Protein AF-0000000068376747 (afdb_homodimer)

Solvent-accessible surface area (backbone atoms only — not comparable to full-atom values): 11509 Å² total; per-residue (Å²): 132,85,73,38,71,58,50,74,47,40,31,58,47,44,66,65,40,41,75,70,62,55,26,35,50,32,41,37,40,37,34,60,17,27,68,68,69,69,47,77,45,40,24,47,62,89,40,79,50,73,76,51,59,49,69,54,72,58,38,82,50,89,95,25,21,33,33,42,33,36,41,48,36,44,41,69,62,53,69,72,37,62,35,35,35,44,39,37,35,45,87,93,45,74,47,78,36,69,33,67,57,83,64,92,118,130,86,73,36,71,60,51,73,48,40,30,59,47,44,67,66,42,40,73,70,62,56,28,37,52,33,40,36,41,37,34,60,18,27,67,68,68,69,46,80,47,39,25,47,60,89,40,80,50,72,75,50,60,48,70,55,74,57,39,81,52,86,95,26,20,33,32,43,33,36,41,48,34,43,40,69,62,54,69,71,37,63,36,35,34,44,40,38,35,45,87,93,45,75,47,79,34,69,31,66,57,83,64,94,118

Foldseek 3Di:
DDWAFWDKDKDWFDPCCVVPVQKTKIKIKTDDTPDQDKDKWKDFPNHTDDPQKDKDRWDDDPPGTMIMMMRMDGSVVVVVGQKMKMWMDDPHDIDIDMDGDPPDD/DDWAFWDKDKDWFDPCCVVPVQKTKIKIKTDDTPDQDKDKWKDFPNHTDDPQKDKDRWDDDPPGTMIMMMRMDGSVVVVVGQKMKMWMDDPHDIDIDMDGDPPDD

Sequence (210 aa):
KTIMSPTVNAYAPPEEEIKTQNKATLVCLLSGFYPRAFNLKWKGGSQDITSGVETTKATKQGDKYVASSYLTLSTSEYQSHDVYTCEVTHGEKTFVKTVQKSGNCKTIMSPTVNAYAPPEEEIKTQNKATLVCLLSGFYPRAFNLKWKGGSQDITSGVETTKATKQGDKYVASSYLTLSTSEYQSHDVYTCEVTHGEKTFVKTVQKSGNC

Nearest PDB structures (foldseek):
  4yo0-assembly2_D  TM=9.630E-01  e=1.328E-12  Rattus norvegicus
  4qci-assembly2_L  TM=9.693E-01  e=2.303E-11  Homo sapiens
  4isv-assembly1_A  TM=9.566E-01  e=1.947E-11  Mus musculus
  3mj8-assembly1_L  TM=9.674E-01  e=3.407E-11  Nothocricetulus migratorius
  6f7t-assembly1_A  TM=9.569E-01  e=4.507E-11  Mus musculus

InterPro domains:
  IPR003006 Immunoglobulin/major histocompatibility complex, conserved site [PS00290] (84-90)
  IPR003597 Immunoglobulin C1-set [PF07654] (8-91)
  IPR003597 Immunoglobulin C1-set [SM00407] (23-96)
  IPR007110 Immunoglobulin-like domain [PS50835] (6-102)
  IPR013783 Immunoglobulin-like fold [G3DSA:2.60.40.10] (3-105)
  IPR036179 Immunoglobulin-like domain superfamily [SSF48726] (6-94)
  IPR050160 Major Histocompatibility Complex/Immunoglobulin [PTHR19944] (5-100)

Organism: Naja naja (NCBI:txid35670)

Radius of gyration: 16.51 Å; Cα contacts (8 Å, |Δi|>4): 471; chains: 2; bounding box: 37×45×47 Å

Secondary structure (DSSP, 8-state):
---BPPEEEEEPPPHHHHHHHSEEEEEEEEEEEBSS--EEEEEETTEEE-TTEEEPPPEEETTEEEEEEEEEEEHHHHHT-SEEEEEEEETTEEEEEEEE-----/---BPPEEEEEPPPHHHHHHHSEEEEEEEEEEEBSS--EEEEEETTEEE-TTEEEPPPEEETTEEEEEEEEEEEHHHHHT-SEEEEEEEETTEEEEEEEE-----

Structure (mmCIF, N/CA/C/O backbone):
data_AF-0000000068376747-model_v1
#
loop_
_entity.id
_entity.type
_entity.pdbx_description
1 polymer 'Ig-like domain-containing protein'
#
loop_
_atom_site.group_PDB
_atom_site.id
_atom_site.type_symbol
_atom_site.label_atom_id
_atom_site.label_alt_id
_atom_site.label_comp_id
_atom_site.label_asym_id
_atom_site.label_entity_id
_atom_site.label_seq_id
_atom_site.pdbx_PDB_ins_code
_atom_site.Cartn_x
_atom_site.Cartn_y
_atom_site.Cartn_z
_atom_site.occupancy
_atom_site.B_iso_or_equiv
_atom_site.auth_seq_id
_atom_site.auth_comp_id
_atom_site.auth_asym_id
_atom_site.auth_atom_id
_atom_site.pdbx_PDB_model_num
ATOM 1 N N . LYS A 1 1 ? -8.344 -28.297 4.902 1 58.38 1 LYS A N 1
ATOM 2 C CA . LYS A 1 1 ? -8.758 -26.922 5.121 1 58.38 1 LYS A CA 1
ATOM 3 C C . LYS A 1 1 ? -8.609 -26.094 3.846 1 58.38 1 LYS A C 1
ATOM 5 O O . LYS A 1 1 ? -7.605 -26.203 3.137 1 58.38 1 LYS A O 1
ATOM 10 N N . THR A 1 2 ? -9.68 -25.562 3.25 1 87.25 2 THR A N 1
ATOM 11 C CA . THR A 1 2 ? -9.797 -24.859 1.972 1 87.25 2 THR A CA 1
ATOM 12 C C . THR A 1 2 ? -8.805 -23.703 1.898 1 87.25 2 THR A C 1
ATOM 14 O O . THR A 1 2 ? -8.773 -22.844 2.789 1 87.25 2 THR A O 1
ATOM 17 N N . ILE A 1 3 ? -7.805 -23.906 1.097 1 93.81 3 ILE A N 1
ATOM 18 C CA . ILE A 1 3 ? -6.773 -22.906 0.857 1 93.81 3 ILE A CA 1
ATOM 19 C C . ILE A 1 3 ? -7.293 -21.859 -0.132 1 93.81 3 ILE A C 1
ATOM 21 O O . ILE A 1 3 ? -7.836 -22.203 -1.182 1 93.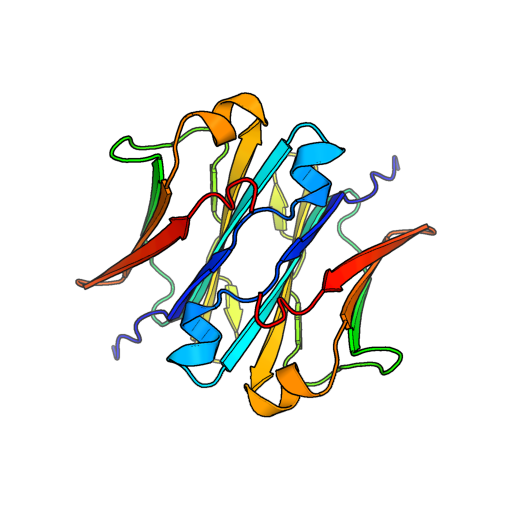81 3 ILE A O 1
ATOM 25 N N . MET A 1 4 ? -7.344 -20.5 0.27 1 97.88 4 MET A N 1
ATOM 26 C CA . MET A 1 4 ? -7.66 -19.391 -0.627 1 97.88 4 MET A CA 1
ATOM 27 C C . MET A 1 4 ? -6.414 -18.578 -0.93 1 97.88 4 MET A C 1
ATOM 29 O O . MET A 1 4 ? -5.828 -17.969 -0.027 1 97.88 4 MET A O 1
ATOM 33 N N . SER A 1 5 ? -6.102 -18.562 -2.238 1 98.06 5 SER A N 1
ATOM 34 C CA . SER A 1 5 ? -4.902 -17.859 -2.682 1 98.06 5 SER A CA 1
ATOM 35 C C . SER A 1 5 ? -5.094 -16.344 -2.621 1 98.06 5 SER A C 1
ATOM 37 O O . SER A 1 5 ? -6.207 -15.844 -2.797 1 98.06 5 SER A O 1
ATOM 39 N N . PRO A 1 6 ? -3.992 -15.609 -2.426 1 98.19 6 PRO A N 1
ATOM 40 C CA . PRO A 1 6 ? -4.109 -14.156 -2.338 1 98.19 6 PRO A CA 1
ATOM 41 C C . PRO A 1 6 ? -4.277 -13.492 -3.703 1 98.19 6 PRO A C 1
ATOM 43 O O . PRO A 1 6 ? -3.762 -13.992 -4.707 1 98.19 6 PRO A O 1
ATOM 46 N N . THR A 1 7 ? -5.039 -12.422 -3.67 1 96.44 7 THR A N 1
ATOM 47 C CA . THR A 1 7 ? -4.855 -11.414 -4.707 1 96.44 7 THR A CA 1
ATOM 48 C C . THR A 1 7 ? -3.646 -10.531 -4.398 1 96.44 7 THR A C 1
ATOM 50 O O . THR A 1 7 ? -3.547 -9.961 -3.311 1 96.44 7 THR A O 1
ATOM 53 N N . VAL A 1 8 ? -2.721 -10.469 -5.383 1 98.12 8 VAL A N 1
ATOM 54 C CA . VAL A 1 8 ? -1.493 -9.711 -5.16 1 98.12 8 VAL A CA 1
ATOM 55 C C . VAL A 1 8 ? -1.473 -8.484 -6.074 1 98.12 8 VAL A C 1
ATOM 57 O O . VAL A 1 8 ? -1.724 -8.594 -7.277 1 98.12 8 VAL A O 1
ATOM 60 N N . ASN A 1 9 ? -1.276 -7.316 -5.496 1 97.75 9 ASN A N 1
ATOM 61 C CA . ASN A 1 9 ? -1.055 -6.086 -6.246 1 97.75 9 ASN A CA 1
ATOM 62 C C . ASN A 1 9 ? 0.217 -5.375 -5.789 1 97.75 9 ASN A C 1
ATOM 64 O O . ASN A 1 9 ? 0.53 -5.355 -4.598 1 97.75 9 ASN A O 1
ATOM 68 N N . ALA A 1 10 ? 0.887 -4.797 -6.727 1 98.25 10 ALA A N 1
ATOM 69 C CA . ALA A 1 10 ? 2.098 -4.031 -6.434 1 98.25 10 ALA A CA 1
ATOM 70 C C . ALA A 1 10 ? 1.965 -2.588 -6.91 1 98.25 10 ALA A C 1
ATOM 72 O O . ALA A 1 10 ? 1.399 -2.328 -7.977 1 98.25 10 ALA A O 1
ATOM 73 N N . TYR A 1 11 ? 2.477 -1.664 -6.164 1 97.62 11 TYR A N 1
ATOM 74 C CA . TYR A 1 11 ? 2.299 -0.235 -6.395 1 97.62 11 TYR A CA 1
ATOM 75 C C . TYR A 1 11 ? 3.645 0.467 -6.531 1 97.62 11 TYR A C 1
ATOM 77 O O . TYR A 1 11 ? 4.543 0.262 -5.711 1 97.62 11 TYR A O 1
ATOM 85 N N . ALA A 1 12 ? 3.668 1.328 -7.531 1 96.81 12 ALA A N 1
ATOM 86 C CA . ALA A 1 12 ? 4.859 2.154 -7.719 1 96.81 12 ALA A CA 1
ATOM 87 C C . ALA A 1 12 ? 4.844 3.357 -6.777 1 96.81 12 ALA A C 1
ATOM 89 O O . ALA A 1 12 ? 3.777 3.852 -6.41 1 96.81 12 ALA A O 1
ATOM 90 N N . PRO A 1 13 ? 6.047 3.777 -6.379 1 96.62 13 PRO A N 1
ATOM 91 C CA . PRO A 1 13 ? 6.066 4.977 -5.539 1 96.62 13 PRO A CA 1
ATOM 92 C C . PRO A 1 13 ? 5.477 6.199 -6.238 1 96.62 13 PRO A C 1
ATOM 94 O O . PRO A 1 13 ? 5.617 6.344 -7.457 1 96.62 13 PRO A O 1
ATOM 97 N N . PRO A 1 14 ? 4.75 6.984 -5.477 1 94.12 14 PRO A N 1
ATOM 98 C CA . PRO A 1 14 ? 4.316 8.242 -6.082 1 94.12 14 PRO A CA 1
ATOM 99 C C . PRO A 1 14 ? 5.484 9.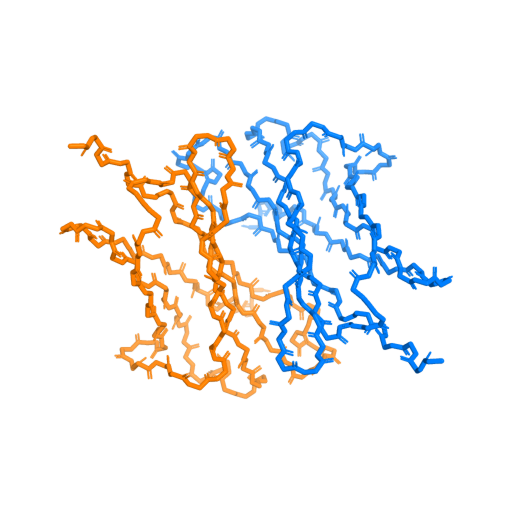109 -6.547 1 94.12 14 PRO A C 1
ATOM 101 O O . PRO A 1 14 ? 6.516 9.18 -5.871 1 94.12 14 PRO A O 1
ATOM 104 N N . GLU A 1 15 ? 5.277 9.742 -7.664 1 91.25 15 GLU A N 1
ATOM 105 C CA . GLU A 1 15 ? 6.328 10.602 -8.219 1 91.25 15 GLU A CA 1
ATOM 106 C C . GLU A 1 15 ? 6.73 11.688 -7.223 1 91.25 15 GLU A C 1
ATOM 108 O O . GLU A 1 15 ? 7.906 12.055 -7.137 1 91.25 15 GLU A O 1
ATOM 113 N N . GLU A 1 16 ? 5.738 12.188 -6.551 1 90.88 16 GLU A N 1
ATOM 114 C CA . GLU A 1 16 ? 5.996 13.258 -5.598 1 90.88 16 GLU A CA 1
ATOM 115 C C . GLU A 1 16 ? 6.984 12.812 -4.52 1 90.88 16 GLU A C 1
ATOM 117 O O . GLU A 1 16 ? 7.816 13.609 -4.074 1 90.88 16 GLU A O 1
ATOM 122 N N . GLU A 1 17 ? 6.914 11.617 -4.074 1 93 17 GLU A N 1
ATOM 123 C CA . GLU A 1 17 ? 7.84 11.102 -3.07 1 93 17 GLU A CA 1
ATOM 124 C C . GLU A 1 17 ? 9.273 11.102 -3.596 1 93 17 GLU A C 1
ATOM 126 O O . GLU A 1 17 ? 10.195 11.531 -2.902 1 93 17 GLU A O 1
ATOM 131 N N . ILE A 1 18 ? 9.375 10.641 -4.785 1 93.38 18 ILE A N 1
ATOM 132 C CA . ILE A 1 18 ? 10.688 10.516 -5.402 1 93.38 18 ILE A CA 1
ATOM 133 C C . ILE A 1 18 ? 11.328 11.898 -5.547 1 93.38 18 ILE A C 1
ATOM 135 O O . ILE A 1 18 ? 12.5 12.086 -5.227 1 93.38 18 ILE A O 1
ATOM 139 N N . LYS A 1 19 ? 10.555 12.852 -5.895 1 91.19 19 LYS A N 1
ATOM 140 C CA . LYS A 1 19 ? 11.047 14.188 -6.207 1 91.19 19 LYS A CA 1
ATOM 141 C C . LYS A 1 19 ? 11.336 14.977 -4.934 1 91.19 19 LYS A C 1
ATOM 143 O O . LYS A 1 19 ? 12.305 15.75 -4.879 1 91.19 19 LYS A O 1
ATOM 148 N N . THR A 1 20 ? 10.523 14.734 -3.9 1 89.81 20 THR A N 1
ATOM 149 C CA . THR A 1 20 ? 10.57 15.68 -2.787 1 89.81 20 THR A CA 1
ATOM 150 C C . THR A 1 20 ? 11.195 15.023 -1.556 1 89.81 20 THR A C 1
ATOM 152 O O . THR A 1 20 ? 11.695 15.719 -0.67 1 89.81 20 THR A O 1
ATOM 155 N N . GLN A 1 21 ? 11.195 13.766 -1.452 1 87.69 21 GLN A N 1
ATOM 156 C CA . GLN A 1 21 ? 11.633 13.133 -0.211 1 87.69 21 GLN A CA 1
ATOM 157 C C . GLN A 1 21 ? 12.93 12.359 -0.414 1 87.69 21 GLN A C 1
ATOM 159 O O . GLN A 1 21 ? 13.484 11.812 0.541 1 87.69 21 GLN A O 1
ATOM 164 N N . ASN A 1 22 ? 13.5 12.336 -1.587 1 91.44 22 ASN A N 1
ATOM 165 C CA . ASN A 1 22 ? 14.688 11.555 -1.923 1 91.44 22 ASN A CA 1
ATOM 166 C C . ASN A 1 22 ? 14.539 10.102 -1.494 1 91.44 22 ASN A C 1
ATOM 168 O O . ASN A 1 22 ? 15.469 9.516 -0.928 1 91.44 22 ASN A O 1
ATOM 172 N N . LYS A 1 23 ? 13.297 9.625 -1.566 1 95.19 23 LYS A N 1
ATOM 173 C CA . LYS A 1 23 ? 12.914 8.266 -1.193 1 95.19 23 LYS A CA 1
ATOM 174 C C . LYS A 1 23 ? 11.852 7.711 -2.135 1 95.19 23 LYS A C 1
ATOM 176 O O . LYS A 1 23 ? 11.156 8.477 -2.809 1 95.19 23 LYS A O 1
ATOM 181 N N . ALA A 1 24 ? 11.93 6.406 -2.256 1 96.56 24 ALA A N 1
ATOM 182 C CA . ALA A 1 24 ? 10.898 5.68 -2.994 1 96.56 24 ALA A CA 1
ATOM 183 C C . ALA A 1 24 ? 10.391 4.484 -2.193 1 96.56 24 ALA A C 1
ATOM 185 O O . ALA A 1 24 ? 11.18 3.627 -1.778 1 96.56 24 ALA A O 1
ATOM 186 N N . THR A 1 25 ? 9.125 4.402 -1.943 1 97.75 25 THR A N 1
ATOM 187 C CA . THR A 1 25 ? 8.523 3.27 -1.249 1 97.75 25 THR A CA 1
ATOM 188 C C . THR A 1 25 ? 7.559 2.521 -2.168 1 97.75 25 THR A C 1
ATOM 190 O O . THR A 1 25 ? 6.574 3.094 -2.637 1 97.75 25 THR A O 1
ATOM 193 N N . LEU A 1 26 ? 7.91 1.305 -2.465 1 98.25 26 LEU A N 1
ATOM 194 C CA . LEU A 1 26 ? 7 0.419 -3.182 1 98.25 26 LEU A CA 1
ATOM 195 C C . LEU A 1 26 ? 6.137 -0.378 -2.209 1 98.25 26 LEU A C 1
ATOM 197 O O . LEU A 1 26 ? 6.574 -0.692 -1.099 1 98.25 26 LEU A O 1
ATOM 201 N N . VAL A 1 27 ? 4.949 -0.708 -2.623 1 98.62 27 VAL A N 1
ATOM 202 C CA . VAL A 1 27 ? 4.035 -1.464 -1.777 1 98.62 27 VAL A CA 1
ATOM 203 C C . VAL A 1 27 ? 3.59 -2.734 -2.5 1 98.62 27 VAL A C 1
ATOM 205 O O . VAL A 1 27 ? 3.314 -2.707 -3.703 1 98.62 27 VAL A O 1
ATOM 208 N N . CYS A 1 28 ? 3.559 -3.785 -1.87 1 98.81 28 CYS A N 1
ATOM 209 C CA . CYS A 1 28 ? 2.939 -5.031 -2.305 1 98.81 28 CYS A CA 1
ATOM 210 C C . CYS A 1 28 ? 1.801 -5.43 -1.372 1 98.81 28 CYS A C 1
ATOM 212 O O . CYS A 1 28 ? 2.018 -5.645 -0.178 1 98.81 28 CYS A O 1
ATOM 214 N N . LEU A 1 29 ? 0.623 -5.539 -1.904 1 98.38 29 LEU A N 1
ATOM 215 C CA . LEU A 1 29 ? -0.575 -5.824 -1.122 1 98.38 29 LEU A CA 1
ATOM 216 C C . LEU A 1 29 ? -1.073 -7.242 -1.39 1 98.38 29 LEU A C 1
ATOM 218 O O . LEU A 1 29 ? -1.261 -7.629 -2.545 1 98.38 29 LEU A O 1
ATOM 222 N N . LEU A 1 30 ? -1.227 -8.062 -0.307 1 98.5 30 LEU A N 1
ATOM 223 C CA . LEU A 1 30 ? -1.832 -9.391 -0.333 1 98.5 30 LEU A CA 1
ATOM 224 C C . LEU A 1 30 ? -3.197 -9.375 0.345 1 98.5 30 LEU A C 1
ATOM 226 O O . LEU A 1 30 ? -3.311 -9.008 1.517 1 98.5 30 LEU A O 1
ATOM 230 N N . SER A 1 31 ? -4.18 -9.805 -0.422 1 96.81 31 SER A N 1
ATOM 231 C CA . SER A 1 31 ? -5.512 -9.742 0.176 1 96.81 31 SER A CA 1
ATOM 232 C C . SER A 1 31 ? -6.309 -11.008 -0.13 1 96.81 31 SER A C 1
ATOM 234 O O . SER A 1 31 ? -6.07 -11.672 -1.145 1 96.81 31 SER A O 1
ATOM 236 N N . GLY A 1 32 ? -7.172 -11.367 0.802 1 96.56 32 GLY A N 1
ATOM 237 C CA . GLY A 1 32 ? -8.18 -12.391 0.567 1 96.56 32 GLY A CA 1
ATOM 238 C C . GLY A 1 32 ? -7.645 -13.805 0.69 1 96.56 32 GLY A C 1
ATOM 239 O O . GLY A 1 32 ? -8.133 -14.719 0.027 1 96.56 32 GLY A O 1
ATOM 240 N N . PHE A 1 33 ? -6.652 -13.984 1.476 1 98.25 33 PHE A N 1
ATOM 241 C CA . PHE A 1 33 ? -6.039 -15.305 1.486 1 98.25 33 PHE A CA 1
ATOM 242 C C . PHE A 1 33 ? -6.316 -16.016 2.805 1 98.25 33 PHE A C 1
ATOM 244 O O . PHE A 1 33 ? -6.664 -15.383 3.801 1 98.25 33 PHE A O 1
ATOM 251 N N . TYR A 1 34 ? -6.195 -17.359 2.723 1 98.38 34 TYR A N 1
ATOM 252 C CA . TYR A 1 34 ? -6.34 -18.281 3.844 1 98.38 34 TYR A CA 1
ATOM 253 C C . TYR A 1 34 ? -5.629 -19.609 3.562 1 98.38 34 TYR A C 1
ATOM 255 O O . TYR A 1 34 ? -5.762 -20.172 2.475 1 98.38 34 TYR A O 1
ATOM 263 N N . PRO A 1 35 ? -5.027 -20.188 4.562 1 97.94 35 PRO A N 1
ATOM 264 C CA . PRO A 1 35 ? -4.723 -19.656 5.895 1 97.94 35 PRO A CA 1
ATOM 265 C C . PRO A 1 35 ? -3.789 -18.453 5.844 1 97.94 35 PRO A C 1
ATOM 267 O O . PRO A 1 35 ? -3.52 -17.922 4.766 1 97.94 35 PRO A O 1
ATOM 270 N N . ARG A 1 36 ? -3.27 -17.938 6.969 1 97.38 36 ARG A N 1
ATOM 271 C CA . ARG A 1 36 ? -2.637 -16.625 7.094 1 97.38 36 ARG A CA 1
ATOM 272 C C . ARG A 1 36 ? -1.163 -16.688 6.711 1 97.38 36 ARG A C 1
ATOM 274 O O . ARG A 1 36 ? -0.511 -15.664 6.551 1 97.38 36 ARG A O 1
ATOM 281 N N . ALA A 1 37 ? -0.635 -17.906 6.609 1 98 37 ALA A N 1
ATOM 282 C CA . ALA A 1 37 ? 0.799 -18.031 6.363 1 98 37 ALA A CA 1
ATOM 283 C C . ALA A 1 37 ? 1.146 -17.656 4.926 1 98 37 ALA A C 1
ATOM 285 O O . ALA A 1 37 ? 0.426 -18.031 3.992 1 98 37 ALA A O 1
ATOM 286 N N . PHE A 1 38 ? 2.277 -16.953 4.719 1 98.5 38 PHE A N 1
ATOM 287 C CA . PHE A 1 38 ? 2.811 -16.625 3.398 1 98.5 38 PHE A CA 1
ATOM 288 C C . PHE A 1 38 ? 4.297 -16.297 3.48 1 98.5 38 PHE A C 1
ATOM 290 O O . PHE A 1 38 ? 4.828 -16.078 4.57 1 98.5 38 PHE A O 1
ATOM 297 N N . ASN A 1 39 ? 4.906 -16.359 2.322 1 98.5 39 ASN A N 1
ATOM 298 C CA . ASN A 1 39 ? 6.25 -15.82 2.145 1 98.5 39 ASN A CA 1
ATOM 299 C C . ASN A 1 39 ? 6.285 -14.75 1.056 1 98.5 39 ASN A C 1
ATOM 301 O O . ASN A 1 39 ? 5.551 -14.844 0.07 1 98.5 39 ASN A O 1
ATOM 305 N N . LEU A 1 40 ? 7.199 -13.75 1.287 1 98.69 40 LEU A N 1
ATOM 306 C CA . LEU A 1 40 ? 7.277 -12.664 0.317 1 98.69 40 LEU A CA 1
ATOM 307 C C . LEU A 1 40 ? 8.727 -12.234 0.093 1 98.69 40 LEU A C 1
ATOM 309 O O . LEU A 1 40 ? 9.5 -12.133 1.047 1 98.69 40 LEU A O 1
ATOM 313 N N . LYS A 1 41 ? 9.039 -12.094 -1.18 1 98.62 41 LYS A N 1
ATOM 314 C CA . LYS A 1 41 ? 10.352 -11.609 -1.598 1 98.62 41 LYS A CA 1
ATOM 315 C C . LYS A 1 41 ? 10.227 -10.422 -2.547 1 98.62 41 LYS A C 1
ATOM 317 O O . LYS A 1 41 ? 9.328 -10.383 -3.389 1 98.62 41 LYS A O 1
ATOM 322 N N . TRP A 1 42 ? 11.273 -9.539 -2.408 1 98.81 42 TRP A N 1
ATOM 323 C CA . TRP A 1 42 ? 11.406 -8.438 -3.355 1 98.81 42 TRP A CA 1
ATOM 324 C C . TRP A 1 42 ? 12.625 -8.633 -4.254 1 98.81 42 TRP A C 1
ATOM 326 O O . TRP A 1 42 ? 13.672 -9.094 -3.795 1 98.81 42 TRP A O 1
ATOM 336 N N . LYS A 1 43 ? 12.438 -8.211 -5.441 1 98.69 43 LYS A N 1
ATOM 337 C CA . LYS A 1 43 ? 13.57 -8.219 -6.359 1 98.69 43 LYS A CA 1
ATOM 338 C C . LYS A 1 43 ? 13.672 -6.91 -7.133 1 98.69 43 LYS A C 1
ATOM 340 O O . LYS A 1 43 ? 12.648 -6.316 -7.488 1 98.69 43 LYS A O 1
ATOM 345 N N . GLY A 1 44 ? 14.852 -6.465 -7.312 1 98.19 44 GLY A N 1
ATOM 346 C CA . GLY A 1 44 ? 15.211 -5.504 -8.344 1 98.19 44 GLY A CA 1
ATOM 347 C C . GLY A 1 44 ? 15.883 -6.141 -9.547 1 98.19 44 GLY A C 1
ATOM 348 O O . GLY A 1 44 ? 17.031 -6.605 -9.445 1 98.19 44 GLY A O 1
ATOM 349 N N . GLY A 1 45 ? 15.141 -5.945 -10.656 1 96.19 45 GLY A N 1
ATOM 350 C CA . GLY A 1 45 ? 15.617 -6.836 -11.695 1 96.19 45 GLY A CA 1
ATOM 351 C C . GLY A 1 45 ? 15.656 -8.289 -11.273 1 96.19 45 GLY A C 1
ATOM 352 O O . GLY A 1 45 ? 14.633 -8.844 -10.852 1 96.19 45 GLY A O 1
ATOM 353 N N . SER A 1 46 ? 16.781 -8.914 -11.352 1 95.06 46 SER A N 1
ATOM 354 C CA . SER A 1 46 ? 16.922 -10.312 -10.977 1 95.06 46 SER A CA 1
ATOM 355 C C . SER A 1 46 ? 17.531 -10.461 -9.586 1 95.06 46 SER A C 1
ATOM 357 O O . SER A 1 46 ? 17.625 -11.57 -9.055 1 95.06 46 SER A O 1
ATOM 359 N N . GLN A 1 47 ? 17.828 -9.398 -8.977 1 97.31 47 GLN A N 1
ATOM 360 C CA . GLN A 1 47 ? 18.531 -9.43 -7.703 1 97.31 47 GLN A CA 1
ATOM 361 C C . GLN A 1 47 ? 17.562 -9.391 -6.531 1 97.31 47 GLN A C 1
ATOM 363 O O . GLN A 1 47 ? 16.641 -8.578 -6.516 1 97.31 47 GLN A O 1
ATOM 368 N N . ASP A 1 48 ? 17.844 -10.219 -5.586 1 98.25 48 ASP A N 1
ATOM 369 C CA . ASP A 1 48 ? 17.062 -10.195 -4.355 1 98.25 48 ASP A CA 1
ATOM 370 C C . ASP A 1 48 ? 17.344 -8.93 -3.547 1 98.25 48 ASP A C 1
ATOM 372 O O . ASP A 1 48 ? 18.5 -8.508 -3.432 1 98.25 48 ASP A O 1
ATOM 376 N N . ILE A 1 49 ? 16.281 -8.375 -3.098 1 98.5 49 ILE A N 1
ATOM 377 C CA . ILE A 1 49 ? 16.422 -7.227 -2.209 1 98.5 49 ILE A CA 1
ATOM 378 C C . ILE A 1 49 ? 15.938 -7.598 -0.809 1 98.5 49 ILE A C 1
ATOM 380 O O . ILE A 1 49 ? 14.797 -8.031 -0.632 1 98.5 49 ILE A O 1
ATOM 384 N N . THR A 1 50 ? 16.797 -7.438 0.208 1 97.81 50 THR A N 1
ATOM 385 C CA . THR A 1 50 ? 16.422 -7.82 1.563 1 97.81 50 THR A CA 1
ATOM 386 C C . THR A 1 50 ? 16.469 -6.613 2.498 1 97.81 50 THR A C 1
ATOM 388 O O . THR A 1 50 ? 15.836 -6.613 3.555 1 97.81 50 THR A O 1
ATOM 391 N N . SER A 1 51 ? 17.219 -5.574 2.141 1 96.69 51 SER A N 1
ATOM 392 C CA . SER A 1 51 ? 17.281 -4.363 2.949 1 96.69 51 SER A CA 1
ATOM 393 C C . SER A 1 51 ? 16.141 -3.414 2.605 1 96.69 51 SER A C 1
ATOM 395 O O . SER A 1 51 ? 15.742 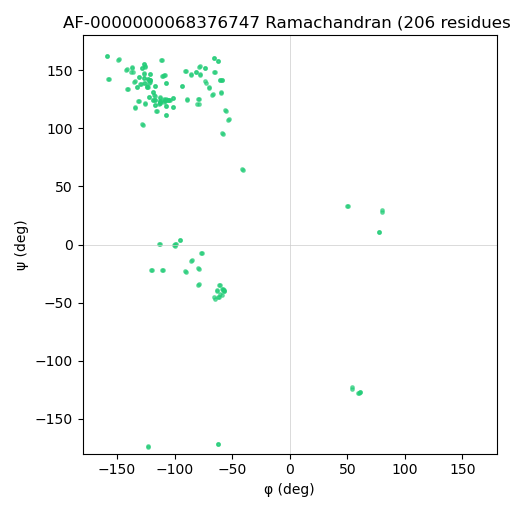-3.307 1.444 1 96.69 51 SER A O 1
ATOM 397 N N . GLY A 1 52 ? 15.656 -2.688 3.613 1 96.5 52 GLY A N 1
ATOM 398 C CA . GLY A 1 52 ? 14.602 -1.715 3.381 1 96.5 52 GLY A CA 1
ATOM 399 C C . GLY A 1 52 ? 13.234 -2.348 3.225 1 96.5 52 GLY A C 1
ATOM 400 O O . GLY A 1 52 ? 12.289 -1.69 2.785 1 96.5 52 GLY A O 1
ATOM 401 N N . VAL A 1 53 ? 13.234 -3.672 3.564 1 97.81 53 VAL A N 1
ATOM 402 C CA . VAL A 1 53 ? 11.984 -4.406 3.393 1 97.81 53 VAL A CA 1
ATOM 403 C C . VAL A 1 53 ? 11.297 -4.574 4.742 1 97.81 53 VAL A C 1
ATOM 405 O O . VAL A 1 53 ? 11.922 -5 5.719 1 97.81 53 VAL A O 1
ATOM 408 N N . GLU A 1 54 ? 10.078 -4.148 4.766 1 96.06 54 GLU A N 1
ATOM 409 C CA . GLU A 1 54 ? 9.219 -4.406 5.922 1 96.06 54 GLU A CA 1
ATOM 410 C C . GLU A 1 54 ? 7.918 -5.082 5.5 1 96.06 54 GLU A C 1
ATOM 412 O O . GLU A 1 54 ? 7.16 -4.535 4.695 1 96.06 54 GLU A O 1
ATOM 417 N N . THR A 1 55 ? 7.664 -6.289 6.055 1 96.62 55 THR A N 1
ATOM 418 C CA . THR A 1 55 ? 6.441 -7.031 5.766 1 96.62 55 THR A CA 1
ATOM 419 C C . THR A 1 55 ? 5.605 -7.215 7.027 1 96.62 55 THR A C 1
ATOM 421 O O . THR A 1 55 ? 6.113 -7.672 8.055 1 96.62 55 THR A O 1
ATOM 424 N N . THR A 1 56 ? 4.316 -6.84 6.953 1 95.5 56 THR A N 1
ATOM 425 C CA . THR A 1 56 ? 3.439 -6.977 8.109 1 95.5 56 THR A CA 1
ATOM 426 C C . THR A 1 56 ? 2.99 -8.422 8.281 1 95.5 56 THR A C 1
ATOM 428 O O . THR A 1 56 ? 2.949 -9.188 7.312 1 95.5 56 THR A O 1
ATOM 431 N N . LYS A 1 57 ? 2.684 -8.727 9.586 1 93.56 57 LYS A N 1
ATOM 432 C CA . LYS A 1 57 ? 1.944 -9.969 9.781 1 93.56 57 LYS A CA 1
ATOM 433 C C . LYS A 1 57 ? 0.554 -9.891 9.164 1 93.56 57 LYS A C 1
ATOM 435 O O . LYS A 1 57 ? -0.023 -8.805 9.055 1 93.56 57 LYS A O 1
ATOM 440 N N . ALA A 1 58 ? 0.091 -11.047 8.711 1 96.12 58 ALA A N 1
ATOM 441 C CA . ALA A 1 58 ? -1.264 -11.086 8.172 1 96.12 58 ALA A CA 1
ATOM 442 C C . ALA A 1 58 ? -2.287 -10.656 9.219 1 96.12 58 ALA A C 1
ATOM 444 O O . ALA A 1 58 ? -2.234 -11.102 10.367 1 96.12 58 ALA A O 1
ATOM 445 N N . THR A 1 59 ? -3.117 -9.781 8.812 1 93.5 59 THR A N 1
ATOM 446 C CA . THR A 1 59 ? -4.211 -9.328 9.664 1 93.5 59 THR A CA 1
ATOM 447 C C . THR A 1 59 ? -5.547 -9.875 9.164 1 93.5 59 THR A C 1
ATOM 449 O O . THR A 1 59 ? -5.797 -9.914 7.961 1 93.5 59 THR A O 1
ATOM 452 N N . LYS A 1 60 ? -6.391 -10.297 10.133 1 93.62 60 LYS A N 1
ATOM 453 C CA . LYS A 1 60 ? -7.691 -10.852 9.773 1 93.62 60 LYS A CA 1
ATOM 454 C C . LYS A 1 60 ? -8.586 -9.781 9.164 1 93.62 60 LYS A C 1
ATOM 456 O O . LYS A 1 60 ? -8.672 -8.664 9.68 1 93.62 60 LYS A O 1
ATOM 461 N N . GLN A 1 61 ? -9.164 -10.008 8.055 1 90.31 61 GLN A N 1
ATOM 462 C CA . GLN A 1 61 ? -10.18 -9.227 7.363 1 90.31 61 GLN A CA 1
ATOM 463 C C . GLN A 1 61 ? -11.375 -10.094 6.98 1 90.31 61 GLN A C 1
ATOM 465 O O . GLN A 1 61 ? -11.352 -10.773 5.953 1 90.31 61 GLN A O 1
ATOM 470 N N . GLY A 1 62 ? -12.445 -9.922 7.762 1 91.12 62 GLY A N 1
ATOM 471 C CA . GLY A 1 62 ? -13.492 -10.922 7.625 1 91.12 62 GLY A CA 1
ATOM 472 C C . GLY A 1 62 ? -13.016 -12.328 7.922 1 91.12 62 GLY A C 1
ATOM 473 O O . GLY A 1 62 ? -12.492 -12.594 9.008 1 91.12 62 GLY A O 1
ATOM 474 N N . ASP A 1 63 ? -13.266 -13.258 7.016 1 95.25 63 ASP A N 1
ATOM 475 C CA . ASP A 1 63 ? -12.852 -14.648 7.188 1 95.25 63 ASP A CA 1
ATOM 476 C C . ASP A 1 63 ? -11.523 -14.914 6.492 1 95.25 63 ASP A C 1
ATOM 478 O O . ASP A 1 63 ? -11.07 -16.062 6.414 1 95.25 63 ASP A O 1
ATOM 482 N N . LYS A 1 64 ? -10.961 -13.891 5.957 1 97.25 64 LYS A N 1
ATOM 483 C CA . LYS A 1 64 ? -9.695 -14 5.23 1 97.25 64 LYS A CA 1
ATOM 484 C C . LYS A 1 64 ? -8.641 -13.07 5.824 1 97.25 64 LYS A C 1
ATOM 486 O O . LYS A 1 64 ? -8.797 -12.578 6.945 1 97.25 64 LYS A O 1
ATOM 491 N N . TYR A 1 65 ? -7.496 -13.008 5.133 1 97.12 65 TYR A N 1
ATOM 492 C CA . TYR A 1 65 ? -6.391 -12.219 5.672 1 97.12 65 TYR A CA 1
ATOM 493 C C . TYR A 1 65 ? -5.891 -11.203 4.648 1 97.12 65 TYR A C 1
ATOM 495 O O . TYR A 1 65 ? -6.141 -11.352 3.451 1 97.12 65 TYR A O 1
ATOM 503 N N . VAL A 1 66 ? -5.293 -10.164 5.164 1 96.81 66 VAL A N 1
ATOM 504 C CA . VAL A 1 66 ? -4.613 -9.148 4.371 1 96.81 66 VAL A CA 1
ATOM 505 C C . VAL A 1 66 ? -3.223 -8.883 4.949 1 96.81 66 VAL A C 1
ATOM 507 O O . VAL A 1 66 ? -3.02 -8.977 6.16 1 96.81 66 VAL A O 1
ATOM 510 N N . ALA A 1 67 ? -2.285 -8.641 4.148 1 97.19 67 ALA A N 1
ATOM 511 C CA . ALA A 1 67 ? -0.932 -8.25 4.543 1 97.19 67 ALA A CA 1
ATOM 512 C C . ALA A 1 67 ? -0.306 -7.316 3.512 1 97.19 67 ALA A C 1
ATOM 514 O O . ALA A 1 67 ? -0.798 -7.203 2.387 1 97.19 67 ALA A O 1
ATOM 515 N N . SER A 1 68 ? 0.675 -6.582 3.887 1 97.75 68 SER A N 1
ATOM 516 C CA . SER A 1 68 ? 1.405 -5.703 2.98 1 97.75 68 SER A CA 1
ATOM 517 C C . SER A 1 68 ? 2.908 -5.781 3.227 1 97.75 68 SER A C 1
ATOM 519 O O . SER A 1 68 ? 3.346 -6.094 4.336 1 97.75 68 SER A O 1
ATOM 521 N N . SER A 1 69 ? 3.617 -5.531 2.244 1 98.25 69 SER A N 1
ATOM 522 C CA . SER A 1 69 ? 5.066 -5.379 2.32 1 98.25 69 SER A CA 1
ATOM 523 C C . SER A 1 69 ? 5.516 -4.059 1.703 1 98.25 69 SER A C 1
ATOM 525 O O . SER A 1 69 ? 4.988 -3.637 0.672 1 98.25 69 SER A O 1
ATOM 527 N N . TYR A 1 70 ? 6.441 -3.432 2.338 1 98.44 70 TYR A N 1
ATOM 528 C CA . TYR A 1 70 ? 6.973 -2.139 1.918 1 98.44 70 TYR A CA 1
ATOM 529 C C . TYR A 1 70 ? 8.461 -2.234 1.617 1 98.44 70 TYR A C 1
ATOM 531 O O . TYR A 1 70 ? 9.242 -2.697 2.453 1 98.44 70 TYR A O 1
ATOM 539 N N . LEU A 1 71 ? 8.797 -1.862 0.468 1 98.5 71 LEU A N 1
ATOM 540 C CA . LEU A 1 71 ? 10.203 -1.725 0.095 1 98.5 71 LEU A CA 1
ATOM 541 C C . LEU A 1 71 ? 10.594 -0.254 -0.024 1 98.5 71 LEU A C 1
ATOM 543 O O . LEU A 1 71 ? 10.117 0.447 -0.919 1 98.5 71 LEU A O 1
ATOM 547 N N . THR A 1 72 ? 11.406 0.226 0.857 1 97.69 72 THR A N 1
ATOM 548 C CA . THR A 1 72 ? 11.883 1.606 0.844 1 97.69 72 THR A CA 1
ATOM 549 C C . THR A 1 72 ? 13.32 1.684 0.338 1 97.69 72 THR A C 1
ATOM 551 O O . THR A 1 72 ? 14.211 1.046 0.896 1 97.69 72 THR A O 1
ATOM 554 N N . LEU A 1 73 ? 13.453 2.496 -0.676 1 97.62 73 LEU A N 1
ATOM 555 C CA . LEU A 1 73 ? 14.758 2.719 -1.295 1 97.62 73 LEU A CA 1
ATOM 556 C C . LEU A 1 73 ? 15.094 4.207 -1.341 1 97.62 73 LEU A C 1
ATOM 558 O O . LEU A 1 73 ? 14.188 5.051 -1.322 1 97.62 73 LEU A O 1
ATOM 562 N N . SER A 1 74 ? 16.375 4.5 -1.342 1 96.88 74 SER A N 1
ATOM 563 C CA . SER A 1 74 ? 16.734 5.848 -1.775 1 96.88 74 SER A CA 1
ATOM 564 C C . SER A 1 74 ? 16.406 6.062 -3.246 1 96.88 74 SER A C 1
ATOM 566 O O . SER A 1 74 ? 16.25 5.102 -4.004 1 96.88 74 SER A O 1
ATOM 568 N N . THR A 1 75 ? 16.328 7.359 -3.582 1 95.5 75 THR A N 1
ATOM 569 C CA . THR A 1 75 ? 16.062 7.672 -4.98 1 95.5 75 THR A CA 1
ATOM 570 C C . THR A 1 75 ? 17.109 7.051 -5.891 1 95.5 75 THR A C 1
ATOM 572 O O . THR A 1 75 ? 16.781 6.5 -6.945 1 95.5 75 THR A O 1
ATOM 575 N N . SER A 1 76 ? 18.312 7.082 -5.488 1 95.12 76 SER A N 1
ATOM 576 C CA . SER A 1 76 ? 19.391 6.512 -6.277 1 95.12 76 SER A CA 1
ATOM 577 C C . SER A 1 76 ? 19.25 5 -6.406 1 95.12 76 SER A C 1
ATOM 579 O O . SER A 1 76 ? 19.438 4.441 -7.488 1 95.12 76 SER A O 1
ATOM 581 N N . GLU A 1 77 ? 18.969 4.301 -5.352 1 96 77 GLU A N 1
ATOM 582 C CA . GLU A 1 77 ? 18.75 2.857 -5.391 1 96 77 GLU A CA 1
ATOM 583 C C . GLU A 1 77 ? 17.578 2.504 -6.293 1 96 77 GLU A C 1
ATOM 585 O O . GLU A 1 77 ? 17.641 1.561 -7.082 1 96 77 GLU A O 1
ATOM 590 N N . TYR A 1 78 ? 16.547 3.227 -6.199 1 96.62 78 TYR A N 1
ATOM 591 C CA . TYR A 1 78 ? 15.352 3 -7 1 96.62 78 TYR A CA 1
ATOM 592 C C . TYR A 1 78 ? 15.656 3.129 -8.484 1 96.62 78 TYR A C 1
ATOM 594 O O . TYR A 1 78 ? 15.094 2.402 -9.305 1 96.62 78 TYR A O 1
ATOM 602 N N . GLN A 1 79 ? 16.578 4.062 -8.82 1 95.25 79 GLN A N 1
ATOM 603 C CA . GLN A 1 79 ? 16.922 4.316 -10.219 1 95.25 79 GLN A CA 1
ATOM 604 C C . GLN A 1 79 ? 17.828 3.219 -10.773 1 95.25 79 GLN A C 1
ATOM 606 O O . GLN A 1 79 ? 18.031 3.125 -11.984 1 95.25 79 GLN A O 1
ATOM 611 N N . SER A 1 80 ? 18.281 2.342 -9.945 1 95.44 80 SER A N 1
ATOM 612 C CA . SER A 1 80 ? 19.266 1.354 -10.352 1 95.44 80 SER A CA 1
ATOM 613 C C . SER A 1 80 ? 18.625 0.205 -11.117 1 95.44 80 SER A C 1
ATOM 615 O O . SER A 1 80 ? 19.312 -0.573 -11.781 1 95.44 80 SER A O 1
ATOM 617 N N . HIS A 1 81 ? 17.344 0.004 -10.969 1 96.81 81 HIS A N 1
ATOM 618 C CA . HIS A 1 81 ? 16.625 -1.027 -11.703 1 96.81 81 HIS A CA 1
ATOM 619 C C . HIS A 1 81 ? 15.398 -0.451 -12.398 1 96.81 81 HIS A C 1
ATOM 621 O O . HIS A 1 81 ? 14.766 0.476 -11.883 1 96.81 81 HIS A O 1
ATOM 627 N N . ASP A 1 82 ? 14.992 -1.066 -13.5 1 95.44 82 ASP A N 1
ATOM 628 C CA . ASP A 1 82 ? 13.812 -0.62 -14.242 1 95.44 82 ASP A CA 1
ATOM 629 C C . ASP A 1 82 ? 12.555 -1.315 -13.734 1 95.44 82 ASP A C 1
ATOM 631 O O . ASP A 1 82 ? 11.438 -0.835 -13.969 1 95.44 82 ASP A O 1
ATOM 635 N N . VAL A 1 83 ? 12.883 -2.41 -13.18 1 97.38 83 VAL A N 1
ATOM 636 C CA . VAL A 1 83 ? 11.742 -3.242 -12.812 1 97.38 83 VAL A CA 1
ATOM 637 C C . VAL A 1 83 ? 11.898 -3.738 -11.375 1 97.38 83 VAL A C 1
ATOM 639 O O . VAL A 1 83 ? 13 -4.117 -10.969 1 97.38 83 VAL A O 1
ATOM 642 N N . TYR A 1 84 ? 10.906 -3.688 -10.641 1 98.25 84 TYR A N 1
ATOM 643 C CA . TYR A 1 84 ? 10.836 -4.281 -9.312 1 98.25 84 TYR A CA 1
ATOM 644 C C . TYR A 1 84 ? 9.703 -5.297 -9.227 1 98.25 84 TYR A C 1
ATOM 646 O O . TYR A 1 84 ? 8.633 -5.09 -9.812 1 98.25 84 TYR A O 1
ATOM 654 N N . THR A 1 85 ? 10.016 -6.355 -8.508 1 98.38 85 THR A N 1
ATOM 655 C CA . THR A 1 85 ? 9.031 -7.434 -8.43 1 98.38 85 THR A CA 1
ATOM 656 C C . THR A 1 85 ? 8.781 -7.832 -6.98 1 98.38 85 THR A C 1
ATOM 658 O O . THR A 1 85 ? 9.711 -7.891 -6.176 1 98.38 85 THR A O 1
ATOM 661 N N . CYS A 1 86 ? 7.52 -8.047 -6.68 1 98.56 86 CYS A N 1
ATOM 662 C CA . CYS A 1 86 ? 7.113 -8.727 -5.453 1 98.56 86 CYS A CA 1
ATOM 663 C C . CYS A 1 86 ? 6.648 -10.148 -5.746 1 98.56 86 CYS A C 1
ATOM 665 O O . CYS A 1 86 ? 5.762 -10.359 -6.57 1 98.56 86 CYS A O 1
ATOM 667 N N . GLU A 1 87 ? 7.289 -11.133 -5.051 1 98.81 87 GLU A N 1
ATOM 668 C CA . GLU A 1 87 ? 6.961 -12.547 -5.184 1 98.81 87 GLU A CA 1
ATOM 669 C C . GLU A 1 87 ? 6.352 -13.094 -3.896 1 98.81 87 GLU A C 1
ATOM 671 O O . GLU A 1 87 ? 7.004 -13.109 -2.852 1 98.81 87 GLU A O 1
ATOM 676 N N . VAL A 1 88 ? 5.105 -13.648 -4.016 1 98.88 88 VAL A N 1
ATOM 677 C CA . VAL A 1 88 ? 4.375 -14.141 -2.854 1 98.88 88 VAL A CA 1
ATOM 678 C C . VAL A 1 88 ? 4.137 -15.648 -2.992 1 98.88 88 VAL A C 1
ATOM 680 O O . VAL A 1 88 ? 3.613 -16.109 -4.012 1 98.88 88 VAL A O 1
ATOM 683 N N . THR A 1 89 ? 4.566 -16.375 -2.012 1 98.75 89 THR A N 1
ATOM 684 C CA . THR A 1 89 ? 4.258 -17.797 -1.951 1 98.75 89 THR A CA 1
ATOM 685 C C . THR A 1 89 ? 3.232 -18.078 -0.86 1 98.75 89 THR A C 1
ATOM 687 O O . THR A 1 89 ? 3.426 -17.703 0.297 1 98.75 89 THR A O 1
ATOM 690 N N . HIS A 1 90 ? 2.193 -18.703 -1.279 1 98.69 90 HIS A N 1
ATOM 691 C CA . HIS A 1 90 ? 1.116 -19.125 -0.392 1 98.69 90 HIS A CA 1
ATOM 692 C C . HIS A 1 90 ? 0.702 -20.562 -0.681 1 98.69 90 HIS A C 1
ATOM 694 O O . HIS A 1 90 ? 0.191 -20.859 -1.763 1 98.69 90 HIS A O 1
ATOM 700 N N . GLY A 1 91 ? 0.9 -21.344 0.332 1 97.25 91 GLY A N 1
ATOM 701 C CA . GLY A 1 91 ? 0.789 -22.766 0.022 1 97.25 91 GLY A CA 1
ATOM 702 C C . GLY A 1 91 ? 1.797 -23.234 -1.013 1 97.25 91 GLY A C 1
ATOM 703 O O . GLY A 1 91 ? 3 -23.016 -0.856 1 97.25 91 GLY A O 1
ATOM 704 N N . GLU A 1 92 ? 1.266 -23.875 -2.057 1 96.88 92 GLU A N 1
ATOM 705 C CA . GLU A 1 92 ? 2.152 -24.422 -3.072 1 96.88 92 GLU A CA 1
ATOM 706 C C . GLU A 1 92 ? 2.254 -23.5 -4.285 1 96.88 92 GLU A C 1
ATOM 708 O O . GLU A 1 92 ? 2.965 -23.812 -5.246 1 96.88 92 GLU A O 1
ATOM 713 N N . LYS A 1 93 ? 1.604 -22.438 -4.258 1 98.06 93 LYS A N 1
ATOM 714 C CA . LYS A 1 93 ? 1.562 -21.547 -5.414 1 98.06 93 LYS A CA 1
ATOM 715 C C . LYS A 1 93 ? 2.352 -20.281 -5.16 1 98.06 93 LYS A C 1
ATOM 717 O O . LYS A 1 93 ? 2.443 -19.812 -4.02 1 98.06 93 LYS A O 1
ATOM 722 N N . THR A 1 94 ? 2.963 -19.766 -6.199 1 98.5 94 THR A N 1
ATOM 723 C CA . THR A 1 94 ? 3.691 -18.516 -6.156 1 98.5 94 THR A CA 1
ATOM 724 C C . THR A 1 94 ? 3.047 -17.484 -7.082 1 98.5 94 THR A C 1
ATOM 726 O O . THR A 1 94 ? 2.67 -17.797 -8.211 1 98.5 94 THR A O 1
ATOM 729 N N . PHE A 1 95 ? 2.9 -16.266 -6.645 1 98.31 95 PHE A N 1
ATOM 730 C CA . PHE A 1 95 ? 2.33 -15.133 -7.371 1 98.31 95 PHE A CA 1
ATOM 731 C C . PHE A 1 95 ? 3.354 -14.016 -7.523 1 98.31 95 PHE A C 1
ATOM 733 O O . PHE A 1 95 ? 4.039 -13.656 -6.566 1 98.31 95 PHE A O 1
ATOM 740 N N . VAL A 1 96 ? 3.461 -13.547 -8.766 1 98 96 VAL A N 1
ATOM 741 C CA . VAL A 1 96 ? 4.477 -12.539 -9.047 1 98 96 VAL A CA 1
ATOM 742 C C . VAL A 1 96 ? 3.812 -11.281 -9.617 1 98 96 VAL A C 1
ATOM 744 O O . VAL A 1 96 ? 3.027 -11.367 -10.562 1 98 96 VAL A O 1
ATOM 747 N N . LYS A 1 97 ? 4.094 -10.125 -9.008 1 97.94 97 LYS A N 1
ATOM 748 C CA . LYS A 1 97 ? 3.656 -8.836 -9.539 1 97.94 97 LYS A CA 1
ATOM 749 C C . LYS A 1 97 ? 4.844 -7.902 -9.758 1 97.94 97 LYS A C 1
ATOM 751 O O . LYS A 1 97 ? 5.758 -7.848 -8.938 1 97.94 97 LYS A O 1
ATOM 756 N N . THR A 1 98 ? 4.73 -7.168 -10.828 1 97.31 98 THR A N 1
ATOM 757 C CA . THR A 1 98 ? 5.852 -6.344 -11.258 1 97.31 98 THR A CA 1
ATOM 758 C C . THR A 1 98 ? 5.449 -4.875 -11.328 1 97.31 98 THR A C 1
ATOM 760 O O . THR A 1 98 ? 4.332 -4.551 -11.734 1 97.31 98 THR A O 1
ATOM 763 N N . VAL A 1 99 ? 6.379 -4.051 -10.883 1 96.94 99 VAL A N 1
ATOM 764 C CA . VAL A 1 99 ? 6.262 -2.605 -11.016 1 96.94 99 VAL A CA 1
ATOM 765 C C . VAL A 1 99 ? 7.336 -2.09 -11.969 1 96.94 99 VAL A C 1
ATOM 767 O O . VAL A 1 99 ? 8.531 -2.283 -11.734 1 96.94 99 VAL A O 1
ATOM 770 N N . GLN A 1 100 ? 6.801 -1.486 -12.977 1 94.38 100 GLN A N 1
ATOM 771 C CA . GLN A 1 100 ? 7.73 -0.84 -13.898 1 94.38 100 GLN A CA 1
ATOM 772 C C . GLN A 1 100 ? 8.023 0.596 -13.469 1 94.38 100 GLN A C 1
ATOM 774 O O . GLN A 1 100 ? 7.102 1.354 -13.156 1 94.38 100 GLN A O 1
ATOM 779 N N . LYS A 1 101 ? 9.289 0.898 -13.305 1 88.88 101 LYS A N 1
ATOM 780 C CA . LYS A 1 101 ? 9.664 2.271 -12.984 1 88.88 101 LYS A CA 1
ATOM 781 C C . LYS A 1 101 ? 9.133 3.246 -14.031 1 88.88 101 LYS A C 1
ATOM 783 O O . LYS A 1 101 ? 9.156 2.955 -15.227 1 88.88 101 LYS A O 1
ATOM 788 N N . SER A 1 102 ? 8.164 4.191 -13.57 1 71 102 SER A N 1
ATOM 789 C CA . SER A 1 102 ? 7.648 5.164 -14.523 1 71 102 SER A CA 1
ATOM 790 C C . SER A 1 102 ? 8.773 6.008 -15.117 1 71 102 SER A C 1
ATOM 792 O O . SER A 1 102 ? 9.711 6.391 -14.414 1 71 102 SER A O 1
ATOM 794 N N . GLY A 1 103 ? 9.242 5.641 -16.219 1 55.41 103 GLY A N 1
ATOM 795 C CA . GLY A 1 103 ? 10.188 6.473 -16.938 1 55.41 103 GLY A CA 1
ATOM 796 C C . GLY A 1 103 ? 9.617 7.82 -17.344 1 55.41 103 GLY A C 1
ATOM 797 O O . GLY A 1 103 ? 8.445 8.102 -17.109 1 55.41 103 GLY A O 1
ATOM 798 N N . ASN A 1 104 ? 10.453 8.844 -17.609 1 45 104 ASN A N 1
ATOM 799 C CA . ASN A 1 104 ? 10.18 10.148 -18.203 1 45 104 ASN A CA 1
ATOM 800 C C . ASN A 1 104 ? 9.211 10.047 -19.375 1 45 104 ASN A C 1
ATOM 802 O O . ASN A 1 104 ? 9.516 9.406 -20.375 1 45 104 ASN A O 1
ATOM 806 N N . CYS A 1 105 ? 7.992 9.656 -19.094 1 38.09 105 CYS A N 1
ATOM 807 C CA . CYS A 1 105 ? 7.199 10.008 -20.266 1 38.09 105 CYS A CA 1
ATOM 808 C C . CYS A 1 105 ? 6.949 11.508 -20.328 1 38.09 105 CYS A C 1
ATOM 810 O O . CYS A 1 105 ? 6.801 12.156 -19.281 1 38.09 105 CYS A O 1
ATOM 812 N N . LYS B 1 1 ? 4.488 13.617 26.094 1 59.06 1 LYS B N 1
ATOM 813 C CA . LYS B 1 1 ? 4.938 12.492 25.281 1 59.06 1 LYS B CA 1
ATOM 814 C C . LYS B 1 1 ? 5.164 12.914 23.828 1 59.06 1 LYS B C 1
ATOM 816 O O . LYS B 1 1 ? 4.352 13.648 23.25 1 59.06 1 LYS B O 1
ATOM 821 N N . THR B 1 2 ? 6.402 12.906 23.281 1 87.75 2 THR B N 1
ATOM 822 C CA . THR B 1 2 ? 6.871 13.391 21.984 1 87.75 2 THR B CA 1
ATOM 823 C C . THR B 1 2 ? 6.039 12.797 20.859 1 87.75 2 THR B C 1
ATOM 825 O O . THR B 1 2 ? 5.883 11.578 20.766 1 87.75 2 THR B O 1
ATOM 828 N N . ILE B 1 3 ? 5.238 13.648 20.281 1 93.88 3 ILE B N 1
ATOM 829 C CA . ILE B 1 3 ? 4.391 13.289 19.156 1 93.88 3 ILE B CA 1
ATOM 830 C C . ILE B 1 3 ? 5.203 13.312 17.859 1 93.88 3 ILE B C 1
ATOM 832 O O . ILE B 1 3 ? 5.93 14.273 17.594 1 93.88 3 ILE B O 1
ATOM 836 N N . MET B 1 4 ? 5.297 12.133 17.109 1 97.88 4 MET B N 1
ATOM 837 C CA . MET B 1 4 ? 5.898 12.062 15.773 1 97.88 4 MET B CA 1
ATOM 838 C C . MET B 1 4 ? 4.836 11.875 14.703 1 97.88 4 MET B C 1
ATOM 840 O O . MET B 1 4 ? 4.137 10.859 14.68 1 97.88 4 MET B O 1
ATOM 844 N N . SER B 1 5 ? 4.812 12.891 13.805 1 98.06 5 SER B N 1
ATOM 845 C CA . SER B 1 5 ? 3.805 12.883 12.75 1 98.06 5 SER B CA 1
ATOM 846 C C . SER B 1 5 ? 4.125 11.844 11.688 1 98.06 5 SER B C 1
ATOM 848 O O . SER B 1 5 ? 5.293 11.547 11.43 1 98.06 5 SER B O 1
ATOM 850 N N . PRO B 1 6 ? 3.09 11.328 11.023 1 98.19 6 PRO B N 1
ATOM 851 C CA . PRO B 1 6 ? 3.326 10.305 10 1 98.19 6 PRO B CA 1
ATOM 852 C C . PRO B 1 6 ? 3.834 10.898 8.688 1 98.19 6 PRO B C 1
ATOM 854 O O . PRO B 1 6 ? 3.49 12.023 8.336 1 98.19 6 PRO B O 1
ATOM 857 N N . THR B 1 7 ? 4.68 10.102 8.062 1 96.31 7 THR B N 1
ATOM 858 C CA . THR B 1 7 ? 4.812 10.25 6.613 1 96.31 7 THR B CA 1
ATOM 859 C C . THR B 1 7 ? 3.656 9.562 5.895 1 96.31 7 THR B C 1
ATOM 861 O O . THR B 1 7 ? 3.395 8.375 6.113 1 96.31 7 THR B O 1
ATOM 864 N N . VAL B 1 8 ? 2.953 10.359 5.027 1 98.12 8 VAL B N 1
ATOM 865 C CA . VAL B 1 8 ? 1.786 9.82 4.34 1 98.12 8 VAL B CA 1
ATOM 866 C C . VAL B 1 8 ? 2.07 9.719 2.846 1 98.12 8 VAL B C 1
ATOM 868 O O . VAL B 1 8 ? 2.553 10.672 2.23 1 98.12 8 VAL B O 1
ATOM 871 N N . ASN B 1 9 ? 1.873 8.539 2.289 1 97.81 9 ASN B N 1
ATOM 872 C CA . ASN B 1 9 ? 1.932 8.328 0.847 1 97.81 9 ASN B CA 1
ATOM 873 C C . ASN B 1 9 ? 0.668 7.645 0.33 1 97.81 9 ASN B C 1
ATOM 875 O O . ASN B 1 9 ? 0.11 6.773 0.998 1 97.81 9 ASN B O 1
ATOM 879 N N . ALA B 1 10 ? 0.264 8.039 -0.837 1 98.25 10 ALA B N 1
ATOM 880 C CA . ALA B 1 10 ? -0.901 7.445 -1.482 1 98.25 10 ALA B CA 1
ATOM 881 C C . ALA B 1 10 ? -0.534 6.855 -2.842 1 98.25 10 ALA B C 1
ATOM 883 O O . ALA B 1 10 ? 0.261 7.441 -3.582 1 98.25 10 ALA B O 1
ATOM 884 N N . TYR B 1 11 ? -1.098 5.742 -3.182 1 97.62 11 TYR B N 1
ATOM 885 C CA . TYR B 1 11 ? -0.739 4.973 -4.367 1 97.62 11 TYR B CA 1
ATOM 886 C C . TYR B 1 11 ? -1.954 4.742 -5.258 1 97.62 11 TYR B C 1
ATOM 888 O O . TYR B 1 11 ? -3.02 4.348 -4.777 1 97.62 11 TYR B O 1
ATOM 896 N N . ALA B 1 12 ? -1.693 4.941 -6.543 1 96.81 12 ALA B N 1
ATOM 897 C CA . ALA B 1 12 ? -2.736 4.66 -7.527 1 96.81 12 ALA B CA 1
ATOM 898 C C . ALA B 1 12 ? -2.803 3.168 -7.844 1 96.81 12 ALA B C 1
ATOM 900 O O . ALA B 1 12 ? -1.792 2.465 -7.77 1 96.81 12 ALA B O 1
ATOM 901 N N . PRO B 1 13 ? -4.012 2.699 -8.156 1 96.62 13 PRO B N 1
ATOM 902 C CA . PRO B 1 13 ? -4.086 1.288 -8.547 1 96.62 13 PRO B CA 1
ATOM 903 C C . PRO B 1 13 ? -3.25 0.967 -9.781 1 96.62 13 PRO B C 1
ATOM 905 O O . PRO B 1 13 ? -3.115 1.807 -10.672 1 96.62 13 PRO B O 1
ATOM 908 N N . PRO B 1 14 ? -2.637 -0.187 -9.742 1 94.19 14 PRO B N 1
ATOM 909 C CA . PRO B 1 14 ? -1.966 -0.592 -10.977 1 94.19 14 PRO B CA 1
ATOM 910 C C . PRO B 1 14 ? -2.924 -0.69 -12.164 1 94.19 14 PRO B C 1
ATOM 912 O O . PRO B 1 14 ? -4.059 -1.145 -12.008 1 94.19 14 PRO B O 1
ATOM 915 N N . GLU B 1 15 ? -2.426 -0.261 -13.297 1 91.38 15 GLU B N 1
ATOM 916 C CA . GLU B 1 15 ? -3.25 -0.298 -14.5 1 91.38 15 GLU B CA 1
ATOM 917 C C . GLU B 1 15 ? -3.744 -1.713 -14.789 1 91.38 15 GLU B C 1
ATOM 919 O O . GLU B 1 15 ? -4.871 -1.901 -15.25 1 91.38 15 GLU B O 1
ATOM 924 N N . GLU B 1 16 ? -2.865 -2.643 -14.555 1 91.06 16 GLU B N 1
ATOM 925 C CA . GLU B 1 16 ? -3.209 -4.035 -14.82 1 91.06 16 GLU B CA 1
ATOM 926 C C . GLU B 1 16 ? -4.438 -4.465 -14.023 1 91.06 16 GLU B C 1
ATOM 928 O O . GLU B 1 16 ? -5.266 -5.238 -14.516 1 91.06 16 GLU B O 1
ATOM 933 N N . GLU B 1 17 ? -4.57 -4.047 -12.812 1 93.12 17 GLU B N 1
ATOM 934 C CA . GLU B 1 17 ? -5.73 -4.383 -12 1 93.12 17 GLU B CA 1
ATOM 935 C C . GLU B 1 17 ? -7.02 -3.85 -12.617 1 93.12 17 GLU B C 1
ATOM 937 O O . GLU B 1 17 ? -8.016 -4.57 -12.711 1 93.12 17 GLU B O 1
ATOM 942 N N . ILE B 1 18 ? -6.93 -2.637 -13.039 1 93.44 18 ILE B N 1
ATOM 943 C CA . ILE B 1 18 ? -8.094 -1.968 -13.602 1 93.44 18 ILE B CA 1
ATOM 944 C C . ILE B 1 18 ? -8.547 -2.697 -14.867 1 93.44 18 ILE B C 1
ATOM 946 O O . ILE B 1 18 ? -9.734 -2.945 -15.055 1 93.44 18 ILE B O 1
ATOM 950 N N . LYS B 1 19 ? -7.629 -3.133 -15.625 1 91.31 19 LYS B N 1
ATOM 951 C CA . LYS B 1 19 ? -7.914 -3.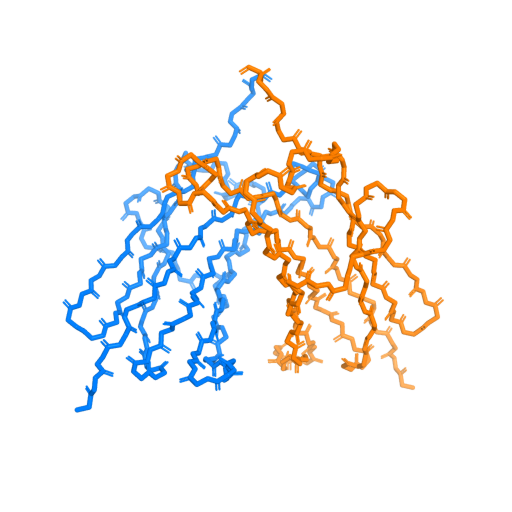719 -16.938 1 91.31 19 LYS B CA 1
ATOM 952 C C . LYS B 1 19 ? -8.383 -5.164 -16.797 1 91.31 19 LYS B C 1
ATOM 954 O O . LYS B 1 19 ? -9.25 -5.613 -17.547 1 91.31 19 LYS B O 1
ATOM 959 N N . THR B 1 20 ? -7.82 -5.855 -15.805 1 90.19 20 THR B N 1
ATOM 960 C CA . THR B 1 20 ? -8.008 -7.301 -15.828 1 90.19 20 THR B CA 1
ATOM 961 C C . THR B 1 20 ? -8.938 -7.746 -14.703 1 90.19 20 THR B C 1
ATOM 963 O O . THR B 1 20 ? -9.539 -8.82 -14.773 1 90.19 20 THR B O 1
ATOM 966 N N . GLN B 1 21 ? -9.078 -7.004 -13.695 1 88.19 21 GLN B N 1
ATOM 967 C CA . GLN B 1 21 ? -9.82 -7.484 -12.539 1 88.19 21 GLN B CA 1
ATOM 968 C C . GLN B 1 21 ? -11.117 -6.695 -12.344 1 88.19 21 GLN B C 1
ATOM 970 O O . GLN B 1 21 ? -11.906 -6.996 -11.453 1 88.19 21 GLN B O 1
ATOM 975 N N . ASN B 1 22 ? -11.43 -5.738 -13.18 1 91.56 22 ASN B N 1
ATOM 976 C CA . ASN B 1 22 ? -12.586 -4.859 -13.055 1 91.56 22 ASN B CA 1
ATOM 977 C C . ASN B 1 22 ? -12.68 -4.254 -11.656 1 91.56 22 ASN B C 1
ATOM 979 O O . ASN B 1 22 ? -13.758 -4.219 -11.062 1 91.56 22 ASN B O 1
ATOM 983 N N . LYS B 1 23 ? -11.508 -4.016 -11.078 1 95.25 23 LYS B N 1
ATOM 984 C CA . LYS B 1 23 ? -11.344 -3.449 -9.742 1 95.25 23 LYS B CA 1
ATOM 985 C C . LYS B 1 23 ? -10.172 -2.48 -9.695 1 95.25 23 LYS B C 1
ATOM 987 O O . LYS B 1 23 ? -9.281 -2.531 -10.547 1 95.25 23 LYS B O 1
ATOM 992 N N . ALA B 1 24 ? -10.344 -1.537 -8.797 1 96.62 24 ALA B N 1
ATOM 993 C CA . ALA B 1 24 ? -9.258 -0.605 -8.492 1 96.62 24 ALA B CA 1
ATOM 994 C C . ALA B 1 24 ? -9.047 -0.482 -6.988 1 96.62 24 ALA B C 1
ATOM 996 O O . ALA B 1 24 ? -9.977 -0.166 -6.246 1 96.62 24 ALA B O 1
ATOM 997 N N . THR B 1 25 ? -7.863 -0.74 -6.52 1 97.75 25 THR B N 1
ATOM 998 C CA . THR B 1 25 ? -7.531 -0.588 -5.105 1 97.75 25 THR B CA 1
ATOM 999 C C . THR B 1 25 ? -6.473 0.494 -4.914 1 97.75 25 THR B C 1
ATOM 1001 O O . THR B 1 25 ? -5.359 0.383 -5.438 1 97.75 25 THR B O 1
ATOM 1004 N N . LEU B 1 26 ? -6.875 1.543 -4.246 1 98.25 26 LEU B N 1
ATOM 1005 C CA . LEU B 1 26 ? -5.926 2.57 -3.836 1 98.25 26 LEU B CA 1
ATOM 1006 C C . LEU B 1 26 ? -5.359 2.268 -2.451 1 98.25 26 LEU B C 1
ATOM 1008 O O . LEU B 1 26 ? -6.043 1.674 -1.615 1 98.25 26 LEU B O 1
ATOM 1012 N N . VAL B 1 27 ? -4.148 2.684 -2.219 1 98.62 27 VAL B N 1
ATOM 1013 C CA . VAL B 1 27 ? -3.504 2.443 -0.932 1 98.62 27 VAL B CA 1
ATOM 1014 C C . VAL B 1 27 ? -3.041 3.77 -0.332 1 98.62 27 VAL B C 1
ATOM 1016 O O . VAL B 1 27 ? -2.518 4.629 -1.043 1 98.62 27 VAL B O 1
ATOM 1019 N N . CYS B 1 28 ? -3.246 3.98 0.865 1 98.81 28 CYS B N 1
ATOM 1020 C CA . CYS B 1 28 ? -2.672 5.059 1.665 1 98.81 28 CYS B CA 1
ATOM 1021 C C . CYS B 1 28 ? -1.798 4.5 2.781 1 98.81 28 CYS B C 1
ATOM 1023 O O . CYS B 1 28 ? -2.277 3.764 3.643 1 98.81 28 CYS B O 1
ATOM 1025 N N . LEU B 1 29 ? -0.554 4.859 2.781 1 98.44 29 LEU B N 1
ATOM 1026 C CA . LEU B 1 29 ? 0.422 4.34 3.732 1 98.44 29 LEU B CA 1
ATOM 1027 C C . LEU B 1 29 ? 0.828 5.414 4.734 1 98.44 29 LEU B C 1
ATOM 1029 O O . LEU B 1 29 ? 1.213 6.52 4.348 1 98.44 29 LEU B O 1
ATOM 1033 N N . LEU B 1 30 ? 0.681 5.121 6.07 1 98.5 30 LEU B N 1
ATOM 1034 C CA . LEU B 1 30 ? 1.148 5.945 7.18 1 98.5 30 LEU B CA 1
ATOM 1035 C C . LEU B 1 30 ? 2.336 5.293 7.879 1 98.5 30 LEU B C 1
ATOM 1037 O O . LEU B 1 30 ? 2.232 4.164 8.359 1 98.5 30 LEU B O 1
ATOM 1041 N N . SER B 1 31 ? 3.414 6.039 7.914 1 96.88 31 SER 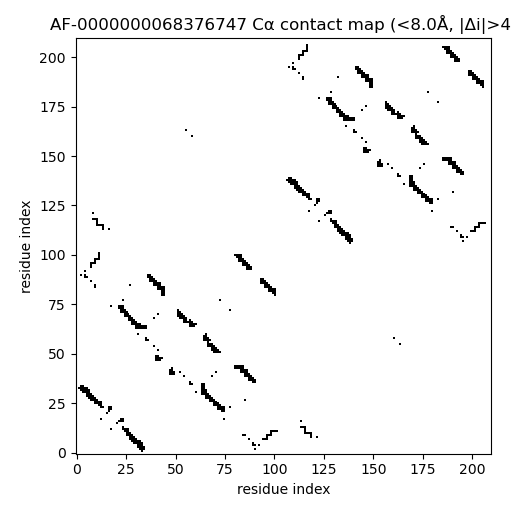B N 1
ATOM 1042 C CA . SER B 1 31 ? 4.59 5.418 8.516 1 96.88 31 SER B CA 1
ATOM 1043 C C . SER B 1 31 ? 5.309 6.387 9.445 1 96.88 31 SER B C 1
ATOM 1045 O O . SER B 1 31 ? 5.227 7.605 9.266 1 96.88 31 SER B O 1
ATOM 1047 N N . GLY B 1 32 ? 5.922 5.832 10.477 1 96.62 32 GLY B N 1
ATOM 1048 C CA . GLY B 1 32 ? 6.855 6.57 11.312 1 96.62 32 GLY B CA 1
ATOM 1049 C C . GLY B 1 32 ? 6.168 7.449 12.336 1 96.62 32 GLY B C 1
ATOM 1050 O O . GLY B 1 32 ? 6.691 8.5 12.711 1 96.62 32 GLY B O 1
ATOM 1051 N N . PHE B 1 33 ? 5.027 7.062 12.766 1 98.31 33 PHE B N 1
ATOM 1052 C CA . PHE B 1 33 ? 4.305 7.969 13.648 1 98.31 33 PHE B CA 1
ATOM 1053 C C . PHE B 1 33 ? 4.227 7.406 15.062 1 98.31 33 PHE B C 1
ATOM 1055 O O . PHE B 1 33 ? 4.426 6.207 15.266 1 98.31 33 PHE B O 1
ATOM 1062 N N . TYR B 1 34 ? 4 8.359 16 1 98.38 34 TYR B N 1
ATOM 1063 C CA . TYR B 1 34 ? 3.812 8.094 17.422 1 98.38 34 TYR B CA 1
ATOM 1064 C C . TYR B 1 34 ? 3.049 9.227 18.094 1 98.38 34 TYR B C 1
ATOM 1066 O O . TYR B 1 34 ? 3.35 10.406 17.875 1 98.38 34 TYR B O 1
ATOM 1074 N N . PRO B 1 35 ? 2.188 8.922 19.031 1 97.94 35 PRO B N 1
ATOM 1075 C CA . PRO B 1 35 ? 1.671 7.598 19.391 1 97.94 35 PRO B CA 1
ATOM 1076 C C . PRO B 1 35 ? 0.889 6.941 18.266 1 97.94 35 PRO B C 1
ATOM 1078 O O . PRO B 1 35 ? 0.885 7.449 17.141 1 97.94 35 PRO B O 1
ATOM 1081 N N . ARG B 1 36 ? 0.214 5.82 18.453 1 97.38 36 ARG B N 1
ATOM 1082 C CA . ARG B 1 36 ? -0.299 4.941 17.406 1 97.38 36 ARG B CA 1
ATOM 1083 C C . ARG B 1 36 ? -1.662 5.414 16.922 1 97.38 36 ARG B C 1
ATOM 1085 O O . ARG B 1 36 ? -2.162 4.93 15.906 1 97.38 36 ARG B O 1
ATOM 1092 N N . ALA B 1 37 ? -2.275 6.312 17.672 1 98 37 ALA B N 1
ATOM 1093 C CA . ALA B 1 37 ? -3.633 6.723 17.328 1 98 37 ALA B CA 1
ATOM 1094 C C . ALA B 1 37 ? -3.637 7.602 16.078 1 98 37 ALA B C 1
ATOM 1096 O O . ALA B 1 37 ? -2.777 8.477 15.922 1 98 37 ALA B O 1
ATOM 1097 N N . PHE B 1 38 ? -4.629 7.398 15.172 1 98.5 38 PHE B N 1
ATOM 1098 C CA . PHE B 1 38 ? -4.844 8.234 14 1 98.5 38 PHE B CA 1
ATOM 1099 C C . PHE B 1 38 ? -6.273 8.109 13.492 1 98.5 38 PHE B C 1
ATOM 1101 O O . PHE B 1 38 ? -6.996 7.191 13.891 1 98.5 38 PHE B O 1
ATOM 1108 N N . ASN B 1 39 ? -6.633 9.078 12.703 1 98.5 39 ASN B N 1
ATOM 1109 C CA . ASN B 1 39 ? -7.852 8.992 11.906 1 98.5 39 ASN B CA 1
ATOM 1110 C C . ASN B 1 39 ? -7.562 9.133 10.414 1 98.5 39 ASN B C 1
ATOM 1112 O O . ASN B 1 39 ? -6.652 9.867 10.016 1 98.5 39 ASN B O 1
ATOM 1116 N N . LEU B 1 40 ? -8.398 8.391 9.617 1 98.69 40 LEU B N 1
ATOM 1117 C CA . LEU B 1 40 ? -8.172 8.43 8.172 1 98.69 40 LEU B CA 1
ATOM 1118 C C . LEU B 1 40 ? -9.492 8.461 7.414 1 98.69 40 LEU B C 1
ATOM 1120 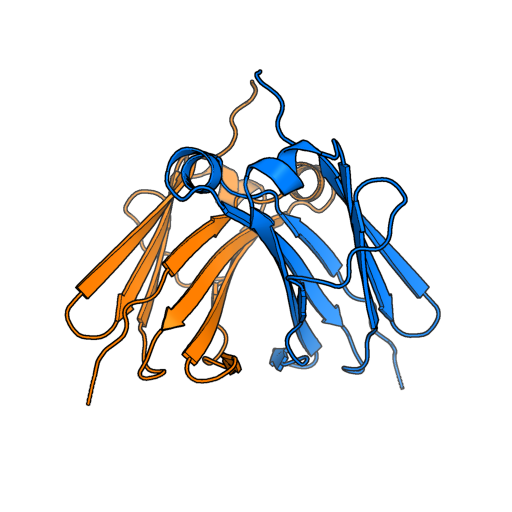O O . LEU B 1 40 ? -10.43 7.742 7.766 1 98.69 40 LEU B O 1
ATOM 1124 N N . LYS B 1 41 ? -9.516 9.367 6.449 1 98.62 41 LYS B N 1
ATOM 1125 C CA . LYS B 1 41 ? -10.664 9.5 5.559 1 98.62 41 LYS B CA 1
ATOM 1126 C C . LYS B 1 41 ? -10.234 9.43 4.094 1 98.62 41 LYS B C 1
ATOM 1128 O O . LYS B 1 41 ? -9.188 9.969 3.727 1 98.62 41 LYS B O 1
ATOM 1133 N N . TRP B 1 42 ? -11.188 8.844 3.303 1 98.81 42 TRP B N 1
ATOM 1134 C CA . TRP B 1 42 ? -11.016 8.859 1.854 1 98.81 42 TRP B CA 1
ATOM 1135 C C . TRP B 1 42 ? -12.039 9.781 1.193 1 98.81 42 TRP B C 1
ATOM 1137 O O . TRP B 1 42 ? -13.195 9.836 1.608 1 98.81 42 TRP B O 1
ATOM 1147 N N . LYS B 1 43 ? -11.586 10.391 0.166 1 98.69 43 LYS B N 1
ATOM 1148 C CA . LYS B 1 43 ? -12.5 11.203 -0.627 1 98.69 43 LYS B CA 1
ATOM 1149 C C . LYS B 1 43 ? -12.312 10.953 -2.119 1 98.69 43 LYS B C 1
ATOM 1151 O O . LYS B 1 43 ? -11.188 10.742 -2.58 1 98.69 43 LYS B O 1
ATOM 1156 N N . GLY B 1 44 ? -13.383 10.898 -2.812 1 98.19 44 GLY B N 1
ATOM 1157 C CA . GLY B 1 44 ? -13.43 11.086 -4.254 1 98.19 44 GLY B CA 1
ATOM 1158 C C . GLY B 1 44 ? -13.906 12.469 -4.66 1 98.19 44 GLY B C 1
ATOM 1159 O O . GLY B 1 44 ? -15.078 12.805 -4.48 1 98.19 44 GLY B O 1
ATOM 1160 N N . GLY B 1 45 ? -12.93 13.109 -5.359 1 96.25 45 GLY B N 1
ATOM 1161 C CA . GLY B 1 45 ? -13.273 14.516 -5.438 1 96.25 45 GLY B CA 1
ATOM 1162 C C . GLY B 1 45 ? -13.531 15.141 -4.078 1 96.25 45 GLY B C 1
ATOM 1163 O O . GLY B 1 45 ? -12.672 15.094 -3.193 1 96.25 45 GLY B O 1
ATOM 1164 N N . SER B 1 46 ? -14.672 15.727 -3.883 1 95.12 46 SER B N 1
ATOM 1165 C CA . SER B 1 46 ? -15.016 16.375 -2.619 1 95.12 46 SER B CA 1
ATOM 1166 C C . SER B 1 46 ? -15.906 15.469 -1.767 1 95.12 46 SER B C 1
ATOM 1168 O O . SER B 1 46 ? -16.219 15.805 -0.622 1 95.12 46 SER B O 1
ATOM 1170 N N . GLN B 1 47 ? -16.219 14.352 -2.254 1 97.31 47 GLN B N 1
ATOM 1171 C CA . GLN B 1 47 ? -17.172 13.484 -1.58 1 97.31 47 GLN B CA 1
ATOM 1172 C C . GLN B 1 47 ? -16.469 12.477 -0.678 1 97.31 47 GLN B C 1
ATOM 1174 O O . GLN B 1 47 ? -15.492 11.836 -1.096 1 97.31 47 GLN B O 1
ATOM 1179 N N . ASP B 1 48 ? -17.016 12.32 0.474 1 98.25 48 ASP B N 1
ATOM 1180 C CA . ASP B 1 48 ? -16.5 11.305 1.384 1 98.25 48 ASP B CA 1
ATOM 1181 C C . ASP B 1 48 ? -16.828 9.898 0.873 1 98.25 48 ASP B C 1
ATOM 1183 O O . ASP B 1 48 ? -17.922 9.648 0.382 1 98.25 48 ASP B O 1
ATOM 1187 N N . ILE B 1 49 ? -15.828 9.094 0.962 1 98.5 49 ILE B N 1
ATOM 1188 C CA . ILE B 1 49 ? -16.031 7.688 0.619 1 98.5 49 ILE B CA 1
ATOM 1189 C C . ILE B 1 49 ? -15.891 6.824 1.87 1 98.5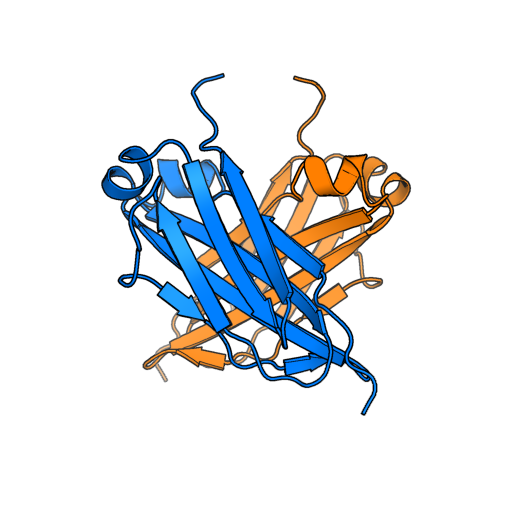 49 ILE B C 1
ATOM 1191 O O . ILE B 1 49 ? -14.859 6.867 2.545 1 98.5 49 ILE B O 1
ATOM 1195 N N . THR B 1 50 ? -16.922 6.035 2.186 1 97.75 50 THR B N 1
ATOM 1196 C CA . THR B 1 50 ? -16.875 5.219 3.395 1 97.75 50 THR B CA 1
ATOM 1197 C C . THR B 1 50 ? -17 3.738 3.053 1 97.75 50 THR B C 1
ATOM 1199 O O . THR B 1 50 ? -16.594 2.879 3.838 1 97.75 50 THR B O 1
ATOM 1202 N N . SER B 1 51 ? -17.547 3.408 1.898 1 96.69 51 SER B N 1
ATOM 1203 C CA . SER B 1 51 ? -17.656 2.018 1.468 1 96.69 51 SER B CA 1
ATOM 1204 C C . SER B 1 51 ? -16.391 1.552 0.772 1 96.69 51 SER B C 1
ATOM 1206 O O . SER B 1 51 ? -15.758 2.318 0.039 1 96.69 51 SER B O 1
ATOM 1208 N N . GLY B 1 52 ? -16.062 0.274 0.954 1 96.44 52 GLY B N 1
ATOM 1209 C CA . GLY B 1 52 ? -14.898 -0.282 0.288 1 96.44 52 GLY B CA 1
ATOM 1210 C C . GLY B 1 52 ? -13.594 0.116 0.947 1 96.44 52 GLY B C 1
ATOM 1211 O O . GLY B 1 52 ? -12.516 -0.066 0.368 1 96.44 52 GLY B O 1
ATOM 1212 N N . VAL B 1 53 ? -13.781 0.717 2.156 1 97.81 53 VAL B N 1
ATOM 1213 C CA . VAL B 1 53 ? -12.602 1.201 2.859 1 97.81 53 VAL B CA 1
ATOM 1214 C C . VAL B 1 53 ? -12.219 0.224 3.971 1 97.81 53 VAL B C 1
ATOM 1216 O O . VAL B 1 53 ? -13.07 -0.178 4.77 1 97.81 53 VAL B O 1
ATOM 1219 N N . GLU B 1 54 ? -10.992 -0.187 3.914 1 96 54 GLU B N 1
ATOM 1220 C CA . GLU B 1 54 ? -10.422 -0.968 5.008 1 96 54 GLU B CA 1
ATOM 1221 C C . GLU B 1 54 ? -9.133 -0.335 5.523 1 96 54 GLU B C 1
ATOM 1223 O O . GLU B 1 54 ? -8.18 -0.153 4.762 1 96 54 GLU B O 1
ATOM 1228 N N . THR B 1 55 ? -9.117 -0.003 6.832 1 96.62 55 THR B N 1
ATOM 1229 C CA . THR B 1 55 ? -7.941 0.582 7.461 1 96.62 55 THR B CA 1
ATOM 1230 C C . THR B 1 55 ? -7.406 -0.333 8.562 1 96.62 55 THR B C 1
ATOM 1232 O O . THR B 1 55 ? -8.156 -0.759 9.438 1 96.62 55 THR B O 1
ATOM 1235 N N . THR B 1 56 ? -6.094 -0.631 8.5 1 95.44 56 THR B N 1
ATOM 1236 C CA . THR B 1 56 ? -5.488 -1.501 9.508 1 95.44 56 THR B CA 1
ATOM 1237 C C . THR B 1 56 ? -5.223 -0.733 10.797 1 95.44 56 THR B C 1
ATOM 1239 O O . THR B 1 56 ? -5.059 0.488 10.781 1 95.44 56 THR B O 1
ATOM 1242 N N . LYS B 1 57 ? -5.227 -1.538 11.906 1 93.56 57 LYS B N 1
ATOM 1243 C CA . LYS B 1 57 ? -4.664 -0.955 13.117 1 93.56 57 LYS B CA 1
ATOM 1244 C C . LYS B 1 57 ? -3.174 -0.672 12.953 1 93.56 57 LYS B C 1
ATOM 1246 O O . LYS B 1 57 ? -2.488 -1.351 12.188 1 93.56 57 LYS B O 1
ATOM 1251 N N . ALA B 1 58 ? -2.744 0.372 13.641 1 96.19 58 ALA B N 1
ATOM 1252 C CA . ALA B 1 58 ? -1.316 0.676 13.609 1 96.19 58 ALA B CA 1
ATOM 1253 C C . ALA B 1 58 ? -0.496 -0.492 14.148 1 96.19 58 ALA B C 1
ATOM 1255 O O . ALA B 1 58 ? -0.828 -1.064 15.188 1 96.19 58 ALA B O 1
ATOM 1256 N N . THR B 1 59 ? 0.473 -0.832 13.398 1 93.56 59 THR B N 1
ATOM 1257 C CA . THR B 1 59 ? 1.406 -1.875 13.812 1 93.56 59 THR B CA 1
ATOM 1258 C C . THR B 1 59 ? 2.754 -1.274 14.195 1 93.56 59 THR B C 1
ATOM 1260 O O . THR B 1 59 ? 3.248 -0.365 13.531 1 93.56 59 THR B O 1
ATOM 1263 N N . LYS B 1 60 ? 3.326 -1.826 15.289 1 93.62 60 LYS B N 1
ATOM 1264 C CA . LYS B 1 60 ? 4.617 -1.32 15.758 1 93.62 60 LYS B CA 1
ATOM 1265 C C . LYS B 1 60 ? 5.727 -1.646 14.758 1 93.62 60 LYS B C 1
ATOM 1267 O O . LYS B 1 60 ? 5.809 -2.77 14.258 1 93.62 60 LYS B O 1
ATOM 1272 N N . GLN B 1 61 ? 6.484 -0.726 14.359 1 90.31 61 GLN B N 1
ATOM 1273 C CA . GLN B 1 61 ? 7.703 -0.817 13.555 1 90.31 61 GLN B CA 1
ATOM 1274 C C . GLN B 1 61 ? 8.859 -0.084 14.227 1 90.31 61 GLN B C 1
ATOM 1276 O O . GLN B 1 61 ? 8.992 1.134 14.086 1 90.31 61 GLN B O 1
ATOM 1281 N N . GLY B 1 62 ? 9.734 -0.89 14.836 1 91.19 62 GLY B N 1
ATOM 1282 C CA . GLY B 1 62 ? 10.688 -0.242 15.727 1 91.19 62 GLY B CA 1
ATOM 1283 C C . GLY B 1 62 ? 10.023 0.499 16.875 1 91.19 62 GLY B C 1
ATOM 1284 O O . GLY B 1 62 ? 9.25 -0.087 17.625 1 91.19 62 GLY B O 1
ATOM 1285 N N . ASP B 1 63 ? 10.367 1.761 17.062 1 95.31 63 ASP B N 1
ATOM 1286 C CA . ASP B 1 63 ? 9.789 2.578 18.125 1 95.31 63 ASP B CA 1
ATOM 1287 C C . ASP B 1 63 ? 8.617 3.408 17.609 1 95.31 63 ASP B C 1
ATOM 1289 O O . ASP B 1 63 ? 8.086 4.254 18.328 1 95.31 63 ASP B O 1
ATOM 1293 N N . LYS B 1 64 ? 8.289 3.201 16.391 1 97.25 64 LYS B N 1
ATOM 1294 C CA . LYS B 1 64 ? 7.207 3.941 15.742 1 97.25 64 LYS B CA 1
ATOM 1295 C C . LYS B 1 64 ? 6.148 2.992 15.188 1 97.25 64 LYS B C 1
ATOM 1297 O O . LYS B 1 64 ? 6.117 1.812 15.539 1 97.25 64 LYS B O 1
ATOM 1302 N N . TYR B 1 65 ? 5.188 3.59 14.469 1 97.19 65 TYR B N 1
ATOM 1303 C CA . TYR B 1 65 ? 4.074 2.781 13.984 1 97.19 65 TYR B CA 1
ATOM 1304 C C . TYR B 1 65 ? 3.902 2.943 12.477 1 97.19 65 TYR B C 1
ATOM 1306 O O . TYR B 1 65 ? 4.375 3.924 11.891 1 97.19 65 TYR B O 1
ATOM 1314 N N . VAL B 1 66 ? 3.312 1.936 11.883 1 96.81 66 VAL B N 1
ATOM 1315 C CA . VAL B 1 66 ? 2.912 1.939 10.484 1 96.81 66 VAL B CA 1
ATOM 1316 C C . VAL B 1 66 ? 1.466 1.469 10.352 1 96.81 66 VAL B C 1
ATOM 1318 O O . VAL B 1 66 ? 1.006 0.636 11.141 1 96.81 66 VAL B O 1
ATOM 1321 N N . ALA B 1 67 ? 0.755 1.999 9.469 1 97.25 67 ALA B N 1
ATOM 1322 C CA . ALA B 1 67 ? -0.607 1.584 9.148 1 97.25 67 ALA B CA 1
ATOM 1323 C C . ALA B 1 67 ? -0.916 1.815 7.668 1 97.25 67 ALA B C 1
ATOM 1325 O O . ALA B 1 67 ? -0.2 2.553 6.984 1 97.25 67 ALA B O 1
ATOM 1326 N N . SER B 1 68 ? -1.875 1.146 7.145 1 97.75 68 SER B N 1
ATOM 1327 C CA . SER B 1 68 ? -2.318 1.331 5.766 1 97.75 68 SER B CA 1
ATOM 1328 C C . SER B 1 68 ? -3.84 1.34 5.672 1 97.75 68 SER B C 1
ATOM 1330 O O . SER B 1 68 ? -4.523 0.742 6.504 1 97.75 68 SER B O 1
ATOM 1332 N N . SER B 1 69 ? -4.309 2 4.734 1 98.25 69 SER B N 1
ATOM 1333 C CA . SER B 1 69 ? -5.723 1.979 4.367 1 98.25 69 SER B CA 1
ATOM 1334 C C . SER B 1 69 ? -5.906 1.632 2.893 1 98.25 69 SER B C 1
ATOM 1336 O O . SER B 1 69 ? -5.141 2.092 2.043 1 98.25 69 SER B O 1
ATOM 1338 N N . TYR B 1 70 ? -6.875 0.832 2.613 1 98.38 70 TYR B N 1
ATOM 1339 C CA . TYR B 1 70 ? -7.184 0.367 1.267 1 98.38 70 TYR B CA 1
ATOM 1340 C C . TYR B 1 70 ? -8.578 0.801 0.848 1 98.38 70 TYR B C 1
ATOM 1342 O O . TYR B 1 70 ? -9.555 0.547 1.56 1 98.38 70 TYR B O 1
ATOM 1350 N N . LEU B 1 71 ? -8.648 1.457 -0.215 1 98.5 71 LEU B N 1
ATOM 1351 C CA . LEU B 1 71 ? -9.922 1.783 -0.839 1 98.5 71 LEU B CA 1
ATOM 1352 C C . LEU B 1 71 ? -10.133 0.959 -2.105 1 98.5 71 LEU B C 1
ATOM 1354 O O . LEU B 1 71 ? -9.422 1.136 -3.094 1 98.5 71 LEU B O 1
ATOM 1358 N N . THR B 1 72 ? -11.07 0.06 -2.08 1 97.69 72 THR B N 1
ATOM 1359 C CA . THR B 1 72 ? -11.391 -0.778 -3.229 1 97.69 72 THR B CA 1
ATOM 1360 C C . THR B 1 72 ? -12.68 -0.308 -3.895 1 97.69 72 THR B C 1
ATOM 1362 O O . THR B 1 72 ? -13.727 -0.23 -3.248 1 97.69 72 THR B O 1
ATOM 1365 N N . LEU B 1 73 ? -12.539 -0.043 -5.176 1 97.62 73 LEU B N 1
ATOM 1366 C CA . LEU B 1 73 ? -13.664 0.402 -5.996 1 97.62 73 LEU B CA 1
ATOM 1367 C C . LEU B 1 73 ? -13.836 -0.494 -7.219 1 97.62 73 LEU B C 1
ATOM 1369 O O . LEU B 1 73 ? -12.883 -1.143 -7.656 1 97.62 73 LEU B O 1
ATOM 1373 N N . SER B 1 74 ? -15.047 -0.553 -7.699 1 96.94 74 SER B N 1
ATOM 1374 C CA . SER B 1 74 ? -15.188 -1.061 -9.062 1 96.94 74 SER B CA 1
ATOM 1375 C C . SER B 1 74 ? -14.531 -0.122 -10.07 1 96.94 74 SER B C 1
ATOM 1377 O O . SER B 1 74 ? -14.328 1.059 -9.781 1 96.94 74 SER B O 1
ATOM 1379 N N . THR B 1 75 ? -14.266 -0.724 -11.25 1 95.56 75 THR B N 1
ATOM 1380 C CA . THR B 1 75 ? -13.688 0.103 -12.305 1 95.56 75 THR B CA 1
ATOM 1381 C C . THR B 1 75 ? -14.586 1.295 -12.617 1 95.56 75 THR B C 1
ATOM 1383 O O . THR B 1 75 ? -14.102 2.416 -12.789 1 95.56 75 THR B O 1
ATOM 1386 N N . SER B 1 76 ? -15.82 1.092 -12.641 1 95.12 76 SER B N 1
ATOM 1387 C CA . SER B 1 76 ? -16.766 2.162 -12.922 1 95.12 76 SER B CA 1
ATOM 1388 C C . SER B 1 76 ? -16.75 3.225 -11.828 1 95.12 76 SER B C 1
ATOM 1390 O O . SER B 1 76 ? -16.766 4.422 -12.117 1 95.12 76 SER B O 1
ATOM 1392 N N . GLU B 1 77 ? -16.781 2.852 -10.586 1 96.06 77 GLU B N 1
ATOM 1393 C CA . GLU B 1 77 ? -16.688 3.793 -9.469 1 96.06 77 GLU B CA 1
ATOM 1394 C C . GLU B 1 77 ? -15.391 4.59 -9.523 1 96.06 77 GLU B C 1
ATOM 1396 O O . GLU B 1 77 ? -15.391 5.805 -9.312 1 96.06 77 GLU B O 1
ATOM 1401 N N . TYR B 1 78 ? -14.344 3.953 -9.797 1 96.56 78 TYR B N 1
ATOM 1402 C CA . TYR B 1 78 ? -13.031 4.59 -9.875 1 96.56 78 TYR B CA 1
ATOM 1403 C C . TYR B 1 78 ? -13.008 5.656 -10.961 1 96.56 78 TYR B C 1
ATOM 1405 O O . TYR B 1 78 ? -12.359 6.691 -10.805 1 96.56 78 TYR B O 1
ATOM 1413 N N . GLN B 1 79 ? -13.75 5.395 -12.062 1 95.31 79 GLN B N 1
ATOM 1414 C CA . GLN B 1 79 ? -13.766 6.32 -13.188 1 95.31 79 GLN B CA 1
ATOM 1415 C C . GLN B 1 79 ? -14.641 7.535 -12.891 1 95.31 79 GLN B C 1
ATOM 1417 O O . GLN B 1 79 ? -14.594 8.531 -13.617 1 95.31 79 GLN B O 1
ATOM 1422 N N . SER B 1 80 ? -15.336 7.523 -11.82 1 95.5 80 SER B N 1
ATOM 1423 C CA . SER B 1 80 ? -16.312 8.57 -11.531 1 95.5 80 SER B CA 1
ATOM 1424 C C . SER B 1 80 ? -15.641 9.828 -11 1 95.5 80 SER B C 1
ATOM 1426 O O . SER B 1 80 ? -16.25 10.898 -10.969 1 95.5 80 SER B O 1
ATOM 1428 N N . HIS B 1 81 ? -14.438 9.719 -10.492 1 96.81 81 HIS B N 1
ATOM 1429 C CA . HIS B 1 81 ? -13.68 10.875 -10.023 1 96.81 81 HIS B CA 1
ATOM 1430 C C . HIS B 1 81 ? -12.289 10.906 -10.633 1 96.81 81 HIS B C 1
ATOM 1432 O O . HIS B 1 81 ? -11.688 9.852 -10.883 1 96.81 81 HIS B O 1
ATOM 1438 N N . ASP B 1 82 ? -11.727 12.086 -10.773 1 95.56 82 ASP B N 1
ATOM 1439 C CA . ASP B 1 82 ? -10.383 12.242 -11.336 1 95.56 82 ASP B CA 1
ATOM 1440 C C . ASP B 1 82 ? -9.328 12.203 -10.234 1 95.56 82 ASP B C 1
ATOM 1442 O O . ASP B 1 82 ? -8.148 11.961 -10.516 1 95.56 82 ASP B O 1
ATOM 1446 N N . VAL B 1 83 ? -9.867 12.523 -9.125 1 97.44 83 VAL B N 1
ATOM 1447 C CA . VAL B 1 83 ? -8.914 12.68 -8.031 1 97.44 83 VAL B CA 1
ATOM 1448 C C . VAL B 1 83 ? -9.414 11.93 -6.801 1 97.44 83 VAL B C 1
ATOM 1450 O O . VAL B 1 83 ? -10.602 11.961 -6.488 1 97.44 83 VAL B O 1
ATOM 1453 N N . TYR B 1 84 ? -8.586 11.25 -6.18 1 98.31 84 TYR B N 1
ATOM 1454 C CA . TYR B 1 84 ? -8.844 10.617 -4.891 1 98.31 84 TYR B CA 1
ATOM 1455 C C . TYR B 1 84 ? -7.852 11.102 -3.838 1 98.31 84 TYR B C 1
ATOM 1457 O O . TYR B 1 84 ? -6.672 11.312 -4.137 1 98.31 84 TYR B O 1
ATOM 1465 N N . THR B 1 85 ? -8.414 11.266 -2.646 1 98.44 85 THR B N 1
ATOM 1466 C CA . THR B 1 85 ? -7.578 11.812 -1.586 1 98.44 85 THR B CA 1
ATOM 1467 C C . THR B 1 85 ? -7.668 10.953 -0.328 1 98.44 85 THR B C 1
ATOM 1469 O O . THR B 1 85 ? -8.742 10.469 0.024 1 98.44 85 THR B O 1
ATOM 1472 N N . CYS B 1 86 ? -6.52 10.75 0.277 1 98.56 86 CYS B N 1
ATOM 1473 C CA . CYS B 1 86 ? -6.434 10.219 1.633 1 98.56 86 CYS B CA 1
ATOM 1474 C C . CYS B 1 86 ? -6.062 11.32 2.625 1 98.56 86 CYS B C 1
ATOM 1476 O O . CYS B 1 86 ? -5.047 12 2.457 1 98.56 86 CYS B O 1
ATOM 1478 N N . GLU B 1 87 ? -6.934 11.492 3.67 1 98.81 87 GLU B N 1
ATOM 1479 C CA . GLU B 1 87 ? -6.727 12.484 4.723 1 98.81 87 GLU B CA 1
ATOM 1480 C C . GLU B 1 87 ? -6.453 11.812 6.066 1 98.81 87 GLU B C 1
ATOM 1482 O O . GLU B 1 87 ? -7.312 11.102 6.594 1 98.81 87 GLU B O 1
ATOM 1487 N N . VAL B 1 88 ? -5.258 12.141 6.66 1 98.88 88 VAL B N 1
ATOM 1488 C CA . VAL B 1 88 ? -4.836 11.508 7.906 1 98.88 88 VAL B CA 1
ATOM 1489 C C . VAL B 1 88 ? -4.715 12.562 9 1 98.88 88 VAL B C 1
ATOM 1491 O O . VAL B 1 88 ? -4.047 13.586 8.82 1 98.88 88 VAL B O 1
ATOM 1494 N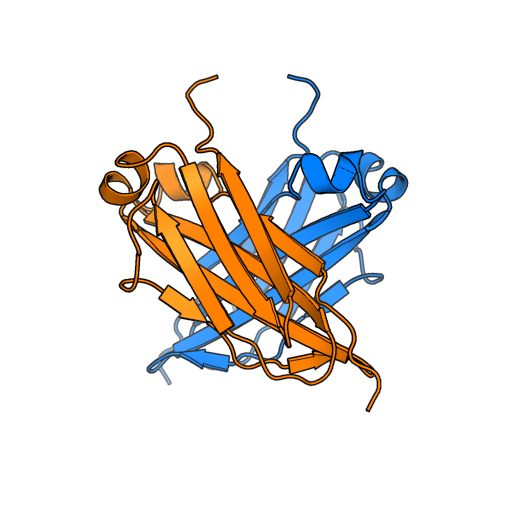 N . THR B 1 89 ? -5.414 12.336 10.078 1 98.75 89 THR B N 1
ATOM 1495 C CA . THR B 1 89 ? -5.266 13.18 11.258 1 98.75 89 THR B CA 1
ATOM 1496 C C . THR B 1 89 ? -4.516 12.438 12.359 1 98.75 89 THR B C 1
ATOM 1498 O O . THR B 1 89 ? -4.906 11.336 12.75 1 98.75 89 THR B O 1
ATOM 1501 N N . HIS B 1 90 ? -3.475 13.055 12.781 1 98.69 90 HIS B N 1
ATOM 1502 C CA . HIS B 1 90 ? -2.65 12.555 13.875 1 98.69 90 HIS B CA 1
ATOM 1503 C C . HIS B 1 90 ? -2.316 13.672 14.867 1 98.69 90 HIS B C 1
ATOM 1505 O O . HIS B 1 90 ? -1.623 14.625 14.523 1 98.69 90 HIS B O 1
ATOM 1511 N N . GLY B 1 91 ? -2.791 13.43 16.062 1 97.25 91 GLY B N 1
ATOM 1512 C CA . GLY B 1 91 ? -2.75 14.578 16.953 1 97.25 91 GLY B CA 1
ATOM 1513 C C . GLY B 1 91 ? -3.561 15.758 16.453 1 97.25 91 GLY B C 1
ATOM 1514 O O . GLY B 1 91 ? -4.742 15.617 16.141 1 97.25 91 GLY B O 1
ATOM 1515 N N . GLU B 1 92 ? -2.887 16.906 16.391 1 96.94 92 GLU B N 1
ATOM 1516 C CA . GLU B 1 92 ? -3.59 18.125 16 1 96.94 92 GLU B CA 1
ATOM 1517 C C . GLU B 1 92 ? -3.355 18.453 14.531 1 96.94 92 GLU B C 1
ATOM 1519 O O . GLU B 1 92 ? -3.875 19.453 14.023 1 96.94 92 GLU B O 1
ATOM 1524 N N . LYS B 1 93 ? -2.627 17.672 13.883 1 98.06 93 LYS B N 1
ATOM 1525 C CA . LYS B 1 93 ? -2.262 17.969 12.5 1 98.06 93 LYS B CA 1
ATOM 1526 C C . LYS B 1 93 ? -2.965 17.031 11.531 1 98.06 93 LYS B C 1
ATOM 1528 O O . LYS B 1 93 ? -3.252 15.875 11.875 1 98.06 93 LYS B O 1
ATOM 1533 N N . THR B 1 94 ? -3.297 17.531 10.383 1 98.5 94 THR B N 1
ATOM 1534 C CA . THR B 1 94 ? -3.896 16.75 9.305 1 98.5 94 THR B CA 1
ATOM 1535 C C . THR B 1 94 ? -2.979 16.719 8.086 1 98.5 94 THR B C 1
ATOM 1537 O O . THR B 1 94 ? -2.404 17.75 7.711 1 98.5 94 THR B O 1
ATOM 1540 N N . PHE B 1 95 ? -2.816 15.594 7.477 1 98.31 95 PHE B N 1
ATOM 1541 C CA . PHE B 1 95 ? -2.006 15.359 6.285 1 98.31 95 PHE B CA 1
ATOM 1542 C C . PHE B 1 95 ? -2.867 14.852 5.137 1 98.31 95 PHE B C 1
ATOM 1544 O O . PHE B 1 95 ? -3.695 13.953 5.324 1 98.31 95 PHE B O 1
ATOM 1551 N N . VAL B 1 96 ? -2.67 15.5 3.979 1 98 96 VAL B N 1
ATOM 1552 C CA . VAL B 1 96 ? -3.504 15.148 2.832 1 98 96 VAL B CA 1
ATOM 1553 C C . VAL B 1 96 ? -2.619 14.703 1.667 1 98 96 VAL B C 1
ATOM 1555 O O . VAL B 1 96 ? -1.67 15.398 1.3 1 98 96 VAL B O 1
ATOM 1558 N N . LYS B 1 97 ? -2.904 13.523 1.12 1 97.94 97 LYS B N 1
ATOM 1559 C CA . LYS B 1 97 ? -2.246 13.047 -0.092 1 97.94 97 LYS B CA 1
ATOM 1560 C C . LYS B 1 97 ? -3.266 12.727 -1.182 1 97.94 97 LYS B C 1
ATOM 1562 O O . LYS B 1 97 ? -4.324 12.164 -0.901 1 97.94 97 LYS B O 1
ATOM 1567 N N . THR B 1 98 ? -2.859 13.047 -2.389 1 97.38 98 THR B N 1
ATOM 1568 C CA . THR B 1 98 ? -3.785 12.953 -3.514 1 97.38 98 THR B CA 1
ATOM 1569 C C . THR B 1 98 ? -3.238 12.016 -4.586 1 97.38 98 THR B C 1
ATOM 1571 O O . THR B 1 98 ? -2.035 12.008 -4.855 1 97.38 98 THR B O 1
ATOM 1574 N N . VAL B 1 99 ? -4.164 11.234 -5.109 1 96.88 99 VAL B N 1
ATOM 1575 C CA . VAL B 1 99 ? -3.883 10.391 -6.27 1 96.88 99 VAL B CA 1
ATOM 1576 C C . VAL B 1 99 ? -4.684 10.883 -7.473 1 96.88 99 VAL B C 1
ATOM 1578 O O . VAL B 1 99 ? -5.914 10.938 -7.426 1 96.88 99 VAL B O 1
ATOM 1581 N N . GLN B 1 100 ? -3.887 11.195 -8.453 1 94.44 100 GLN B N 1
ATOM 1582 C CA . GLN B 1 100 ? -4.539 11.562 -9.703 1 94.44 100 GLN B CA 1
ATOM 1583 C C . GLN B 1 100 ? -4.777 10.328 -10.578 1 94.44 100 GLN B C 1
ATOM 1585 O O . GLN B 1 100 ? -3.873 9.508 -10.758 1 94.44 100 GLN B O 1
ATOM 1590 N N . LYS B 1 101 ? -6.027 10.125 -10.961 1 88.94 101 LYS B N 1
ATOM 1591 C CA . LYS B 1 101 ? -6.332 9.031 -11.875 1 88.94 101 LYS B CA 1
ATOM 1592 C C . LYS B 1 101 ? -5.5 9.125 -13.148 1 88.94 101 LYS B C 1
ATOM 1594 O O . LYS B 1 101 ? -5.293 10.219 -13.68 1 88.94 101 LYS B O 1
ATOM 1599 N N . SER B 1 102 ? -4.555 8.078 -13.367 1 71.25 102 SER B N 1
ATOM 1600 C CA . SER B 1 102 ? -3.75 8.109 -14.586 1 71.25 102 SER B CA 1
ATOM 1601 C C . SER B 1 102 ? -4.629 8.109 -15.828 1 71.25 102 SER B C 1
ATOM 1603 O O . SER B 1 102 ? -5.656 7.43 -15.875 1 71.25 102 SER B O 1
ATOM 1605 N N . GLY B 1 103 ? -4.902 9.242 -16.344 1 55.34 103 GLY B N 1
ATOM 1606 C CA . GLY B 1 103 ? -5.586 9.328 -17.625 1 55.34 103 GLY B CA 1
ATOM 1607 C C . GLY B 1 103 ? -4.797 8.719 -18.766 1 55.34 103 GLY B C 1
ATOM 1608 O O . GLY B 1 103 ? -3.67 8.258 -18.578 1 55.34 103 GLY B O 1
ATOM 1609 N N . ASN B 1 104 ? -5.445 8.32 -19.875 1 44.84 104 ASN B N 1
ATOM 1610 C CA . ASN B 1 104 ? -4.918 7.891 -21.172 1 44.84 104 ASN B CA 1
ATOM 1611 C C . ASN B 1 104 ? -3.742 8.75 -21.625 1 44.84 104 ASN B C 1
ATOM 1613 O O . ASN B 1 104 ? -3.898 9.953 -21.844 1 44.84 104 ASN B O 1
ATOM 1617 N N . CYS B 1 105 ? -2.652 8.695 -20.875 1 38.19 105 CYS B N 1
ATOM 1618 C CA . CYS B 1 105 ? -1.604 9.281 -21.703 1 38.19 105 CYS B CA 1
ATOM 1619 C C . CYS B 1 105 ? -1.164 8.32 -22.797 1 38.19 105 CYS B C 1
ATOM 1621 O O . CYS B 1 105 ? -1.16 7.109 -22.609 1 38.19 105 CYS B O 1
#

pLDDT: mean 94.39, std 9.77, range [38.09, 98.88]